Protein AF-A0A7S2DI83-F1 (afdb_monomer)

Structure (mmCIF, N/CA/C/O backbone):
data_AF-A0A7S2DI83-F1
#
_entry.id   AF-A0A7S2DI83-F1
#
loop_
_atom_site.group_PDB
_atom_site.id
_atom_site.type_symbol
_atom_site.label_atom_id
_atom_site.label_alt_id
_atom_site.label_comp_id
_atom_site.label_asym_id
_atom_site.label_entity_id
_atom_site.label_seq_id
_atom_site.pdbx_PDB_ins_code
_atom_site.Cartn_x
_atom_site.Cartn_y
_atom_site.Cartn_z
_atom_site.occupancy
_atom_site.B_iso_or_equiv
_atom_site.auth_seq_id
_atom_site.auth_comp_id
_atom_site.auth_asym_id
_atom_site.auth_atom_id
_atom_site.pdbx_PDB_model_num
ATOM 1 N N . ARG A 1 1 ? 1.468 -19.011 -24.536 1.00 47.75 1 ARG A N 1
ATOM 2 C CA . ARG A 1 1 ? 2.340 -18.157 -25.378 1.00 47.75 1 ARG A CA 1
ATOM 3 C C . ARG A 1 1 ? 3.319 -17.446 -24.450 1.00 47.75 1 ARG A C 1
ATOM 5 O O . ARG A 1 1 ? 2.868 -16.621 -23.662 1.00 47.75 1 ARG A O 1
ATOM 12 N N . GLN A 1 2 ? 4.598 -17.842 -24.453 1.00 47.72 2 GLN A N 1
ATOM 13 C CA . GLN A 1 2 ? 5.673 -17.095 -23.778 1.00 47.72 2 GLN A CA 1
ATOM 14 C C . GLN A 1 2 ? 5.598 -15.645 -24.273 1.00 47.72 2 GLN A C 1
ATOM 16 O O . GLN A 1 2 ? 5.302 -15.452 -25.444 1.00 47.72 2 GLN A O 1
ATOM 21 N N . GLY A 1 3 ? 5.744 -14.647 -23.401 1.00 55.19 3 GLY A N 1
ATOM 22 C CA . GLY A 1 3 ? 5.390 -13.236 -23.645 1.00 55.19 3 GLY A CA 1
ATOM 23 C C . GLY A 1 3 ? 6.173 -12.482 -24.735 1.00 55.19 3 GLY A C 1
ATOM 24 O O . GLY A 1 3 ? 6.286 -11.261 -24.640 1.00 55.19 3 GLY A O 1
ATOM 25 N N . PHE A 1 4 ? 6.703 -13.187 -25.730 1.00 59.00 4 PHE A N 1
ATOM 26 C CA . PHE A 1 4 ? 7.337 -12.670 -26.930 1.00 59.00 4 PHE A CA 1
ATOM 27 C C . PHE A 1 4 ? 6.288 -12.344 -27.999 1.00 59.00 4 PHE A C 1
ATOM 29 O O . PHE A 1 4 ? 5.275 -13.039 -28.133 1.00 59.00 4 PHE A O 1
ATOM 36 N N . LYS A 1 5 ? 6.527 -11.256 -28.733 1.00 62.59 5 LYS A N 1
ATOM 37 C CA . LYS A 1 5 ? 5.793 -10.932 -29.957 1.00 62.59 5 LYS A CA 1
ATOM 38 C C . LYS A 1 5 ? 6.182 -11.965 -31.016 1.00 62.59 5 LYS A C 1
ATOM 40 O O . LYS A 1 5 ? 7.361 -12.281 -31.147 1.00 62.59 5 LYS A O 1
ATOM 45 N N . ASP A 1 6 ? 5.194 -12.535 -31.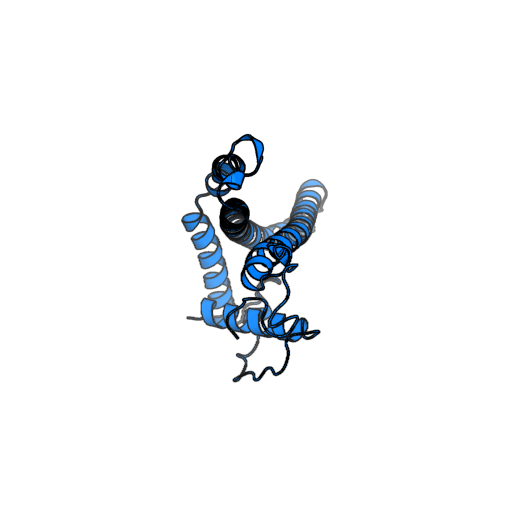695 1.00 60.78 6 ASP A N 1
ATOM 46 C CA . ASP A 1 6 ? 5.428 -13.554 -32.717 1.00 60.78 6 ASP A CA 1
ATOM 47 C C . ASP A 1 6 ? 5.883 -12.867 -34.006 1.00 60.78 6 ASP A C 1
ATOM 49 O O . ASP A 1 6 ? 5.094 -12.189 -34.655 1.00 60.78 6 ASP A O 1
ATOM 53 N N . THR A 1 7 ? 7.165 -12.989 -34.337 1.00 59.00 7 THR A N 1
ATOM 54 C CA . THR A 1 7 ? 7.758 -12.379 -35.535 1.00 59.00 7 THR A CA 1
ATOM 55 C C . THR A 1 7 ? 7.570 -13.231 -36.789 1.00 59.00 7 THR A C 1
ATOM 57 O O . THR A 1 7 ? 7.943 -12.790 -37.867 1.00 59.00 7 THR A O 1
ATOM 60 N N . THR A 1 8 ? 7.011 -14.442 -36.672 1.00 57.94 8 THR A N 1
ATOM 61 C CA . THR A 1 8 ? 6.875 -15.386 -37.799 1.00 57.94 8 THR A CA 1
ATOM 62 C C . THR A 1 8 ? 5.542 -15.282 -38.536 1.00 57.94 8 THR A C 1
ATOM 64 O O . THR A 1 8 ? 5.418 -15.794 -39.646 1.00 57.94 8 THR A O 1
ATOM 67 N N . ILE A 1 9 ? 4.550 -14.614 -37.938 1.00 57.31 9 ILE A N 1
ATOM 68 C CA . ILE A 1 9 ? 3.220 -14.428 -38.537 1.00 57.31 9 ILE A CA 1
ATOM 69 C C . ILE A 1 9 ? 3.204 -13.239 -39.513 1.00 57.31 9 ILE A C 1
ATOM 71 O O . ILE A 1 9 ? 2.413 -13.256 -40.453 1.00 57.31 9 ILE A O 1
ATOM 75 N N . ASP A 1 10 ? 4.092 -12.253 -39.336 1.00 55.59 10 ASP A N 1
ATOM 76 C CA . ASP A 1 10 ? 4.049 -11.003 -40.109 1.00 55.59 10 ASP A CA 1
ATOM 77 C C . ASP A 1 10 ? 4.960 -10.984 -41.359 1.00 55.59 10 ASP A C 1
ATOM 79 O O . ASP A 1 10 ? 4.657 -10.224 -42.273 1.00 55.59 10 ASP A O 1
ATOM 83 N N . ASP A 1 11 ? 6.010 -11.820 -41.466 1.00 53.72 11 ASP A N 1
ATOM 84 C CA . ASP A 1 11 ? 6.751 -12.060 -42.728 1.00 53.72 11 ASP A CA 1
ATOM 85 C C . ASP A 1 11 ? 7.746 -13.247 -42.607 1.00 53.72 11 ASP A C 1
ATOM 87 O O . ASP A 1 11 ? 8.735 -13.141 -41.876 1.00 53.72 11 ASP A O 1
ATOM 91 N N . PRO A 1 12 ? 7.555 -14.382 -43.311 1.00 52.09 12 PRO A N 1
ATOM 92 C CA . PRO A 1 12 ? 8.471 -15.519 -43.233 1.00 52.09 12 PRO A CA 1
ATOM 93 C C . PRO A 1 12 ? 9.774 -15.350 -44.040 1.00 52.09 12 PRO A C 1
ATOM 95 O O . PRO A 1 12 ? 10.650 -16.208 -43.927 1.00 52.09 12 PRO A O 1
ATOM 98 N N . MET A 1 13 ? 9.934 -14.291 -44.850 1.00 57.78 13 MET A N 1
ATOM 99 C CA . MET A 1 13 ? 11.119 -14.120 -45.712 1.00 57.78 13 MET A CA 1
ATOM 100 C C . MET A 1 13 ? 11.511 -12.654 -46.005 1.00 57.78 13 MET A C 1
ATOM 102 O O . MET A 1 13 ? 12.164 -12.371 -47.011 1.00 57.78 13 MET A O 1
ATOM 106 N N . GLY A 1 14 ? 11.145 -11.714 -45.132 1.00 50.09 14 GLY A N 1
ATOM 107 C CA . GLY A 1 14 ? 11.330 -10.276 -45.345 1.00 50.09 14 GLY A CA 1
ATOM 108 C C . GLY A 1 14 ? 12.649 -9.710 -44.831 1.00 50.09 14 GLY A C 1
ATOM 109 O O . GLY A 1 14 ? 12.877 -9.599 -43.629 1.00 50.09 14 GLY A O 1
ATOM 110 N N . SER A 1 15 ? 13.487 -9.223 -45.742 1.00 52.38 15 SER A N 1
ATOM 111 C CA . SER A 1 15 ? 14.731 -8.480 -45.493 1.00 52.38 15 SER A CA 1
ATOM 112 C C . SER A 1 15 ? 14.535 -7.076 -44.877 1.00 52.38 15 SER A C 1
ATOM 114 O O . SER A 1 15 ? 15.335 -6.182 -45.143 1.00 52.38 15 SER A O 1
ATOM 116 N N . ASN A 1 16 ? 13.456 -6.840 -44.117 1.00 51.56 16 ASN A N 1
ATOM 117 C CA . ASN A 1 16 ? 13.059 -5.507 -43.640 1.00 51.56 16 ASN A CA 1
ATOM 118 C C . ASN A 1 16 ? 12.300 -5.510 -42.294 1.00 51.56 16 ASN A C 1
ATOM 120 O O . ASN A 1 16 ? 11.479 -4.629 -42.033 1.00 51.56 16 ASN A O 1
ATOM 124 N N . VAL A 1 17 ? 12.539 -6.499 -41.427 1.00 61.09 17 VAL A N 1
ATOM 125 C CA . VAL A 1 17 ? 11.948 -6.512 -40.079 1.00 61.09 17 VAL A CA 1
ATOM 126 C C . VAL A 1 17 ? 12.793 -5.620 -39.168 1.00 61.09 17 VAL A C 1
ATOM 128 O O . VAL A 1 17 ? 13.835 -6.035 -38.666 1.00 61.09 17 VAL A O 1
ATOM 131 N N . GLY A 1 18 ? 12.365 -4.369 -38.990 1.00 72.25 18 GLY A N 1
ATOM 132 C CA . GLY A 1 18 ? 12.946 -3.471 -37.990 1.00 72.25 18 GLY A CA 1
ATOM 133 C C . GLY A 1 18 ? 12.843 -4.056 -36.576 1.00 72.25 18 GLY A C 1
ATOM 134 O O . GLY A 1 18 ? 11.957 -4.861 -36.284 1.00 72.25 18 GLY A O 1
ATOM 135 N N . GLU A 1 19 ? 13.755 -3.664 -35.686 1.00 78.88 19 GLU A N 1
ATOM 136 C CA . GLU A 1 19 ? 13.725 -4.117 -34.293 1.00 78.88 19 GLU A CA 1
ATOM 137 C C . GLU A 1 19 ? 12.407 -3.719 -33.604 1.00 78.88 19 GLU A C 1
ATOM 139 O O . GLU A 1 19 ? 11.937 -2.586 -33.718 1.00 78.88 19 GLU A O 1
ATOM 144 N N . ASN A 1 20 ? 11.807 -4.652 -32.855 1.00 84.25 20 ASN A N 1
ATOM 145 C CA . ASN A 1 20 ? 10.622 -4.351 -32.053 1.00 84.25 20 ASN A CA 1
ATOM 146 C C . ASN A 1 20 ? 10.992 -3.457 -30.865 1.00 84.25 20 ASN A C 1
ATOM 148 O O . ASN A 1 20 ? 11.950 -3.734 -30.139 1.00 84.25 20 ASN A O 1
ATOM 152 N N . VAL A 1 21 ? 10.165 -2.445 -30.597 1.00 89.56 21 VAL A N 1
ATOM 153 C CA . VAL A 1 21 ? 10.310 -1.605 -29.404 1.00 89.56 21 VAL A CA 1
ATOM 154 C C . VAL A 1 21 ? 10.118 -2.461 -28.151 1.00 89.56 21 VAL A C 1
ATOM 156 O O . VAL A 1 21 ? 9.234 -3.313 -28.086 1.00 89.56 21 VAL A O 1
ATOM 159 N N . VAL A 1 22 ? 10.918 -2.214 -27.112 1.00 89.88 22 VAL A N 1
ATOM 160 C CA . VAL A 1 22 ? 10.908 -3.022 -25.879 1.00 89.88 22 VAL A CA 1
ATOM 161 C C . VAL A 1 22 ? 9.525 -3.036 -25.190 1.00 89.88 22 VAL A C 1
ATOM 163 O O . VAL A 1 22 ? 9.141 -4.018 -24.555 1.00 89.88 22 VAL A O 1
ATOM 166 N N . MET A 1 23 ? 8.725 -1.984 -25.373 1.00 90.06 23 MET A N 1
ATOM 167 C CA . MET A 1 23 ? 7.349 -1.894 -24.866 1.00 90.06 23 MET A CA 1
ATOM 168 C C . MET A 1 23 ? 6.350 -2.839 -25.552 1.00 90.06 23 MET A C 1
ATOM 170 O O . MET A 1 23 ? 5.265 -3.043 -25.010 1.00 90.06 23 MET A O 1
ATOM 174 N N . ASP A 1 24 ? 6.691 -3.460 -26.683 1.00 89.44 24 ASP A N 1
ATOM 175 C CA . ASP A 1 24 ? 5.828 -4.451 -27.339 1.00 89.44 24 ASP A CA 1
ATOM 176 C C . ASP A 1 24 ? 5.832 -5.805 -26.610 1.00 89.44 24 ASP A C 1
ATOM 178 O O . ASP A 1 24 ? 4.913 -6.616 -26.761 1.00 89.44 24 ASP A O 1
ATOM 182 N N . TYR A 1 25 ? 6.852 -6.069 -25.790 1.00 90.19 25 TYR A N 1
ATOM 183 C CA . TYR A 1 25 ? 6.972 -7.325 -25.060 1.00 90.19 25 TYR A CA 1
ATOM 184 C C . TYR A 1 25 ? 6.099 -7.315 -23.804 1.00 90.19 25 TYR A C 1
ATOM 186 O O . TYR A 1 25 ? 6.255 -6.475 -22.914 1.00 90.19 25 TYR A O 1
ATOM 194 N N . LYS A 1 26 ? 5.232 -8.324 -23.658 1.00 90.81 26 LYS A N 1
ATOM 195 C CA . LYS A 1 26 ? 4.288 -8.427 -22.526 1.00 90.81 26 LYS A CA 1
ATOM 196 C C . LYS A 1 26 ? 4.982 -8.465 -21.167 1.00 90.81 26 LYS A C 1
ATOM 198 O O . LYS A 1 26 ? 4.454 -7.949 -20.186 1.00 90.81 26 LYS A O 1
ATOM 203 N N . VAL A 1 27 ? 6.168 -9.071 -21.101 1.00 91.00 27 VAL A N 1
ATOM 204 C CA . VAL A 1 27 ? 6.972 -9.105 -19.871 1.00 91.00 27 VAL A CA 1
ATOM 205 C C . VAL A 1 27 ? 7.445 -7.708 -19.471 1.00 91.00 27 VAL A C 1
ATOM 207 O O . VAL A 1 27 ? 7.437 -7.371 -18.290 1.00 91.00 27 VAL A O 1
ATOM 210 N N . HIS A 1 28 ? 7.804 -6.874 -20.447 1.00 92.62 28 HIS A N 1
ATOM 211 C CA . HIS A 1 28 ? 8.242 -5.510 -20.197 1.00 92.62 28 HIS A CA 1
ATOM 212 C C . HIS A 1 28 ? 7.053 -4.618 -19.823 1.00 92.62 28 HIS A C 1
ATOM 214 O O . HIS A 1 28 ? 7.117 -3.909 -18.823 1.00 92.62 28 HIS A O 1
ATOM 220 N N . GLN A 1 29 ? 5.921 -4.760 -20.524 1.00 93.75 29 GLN A N 1
ATOM 221 C CA . GLN A 1 29 ? 4.656 -4.120 -20.147 1.00 93.75 29 GLN A CA 1
ATOM 222 C C . GLN A 1 29 ? 4.254 -4.453 -18.708 1.00 93.75 29 GLN A C 1
ATOM 224 O O . GLN A 1 29 ? 3.914 -3.554 -17.949 1.00 93.75 29 GLN A O 1
ATOM 229 N N . TYR A 1 30 ? 4.329 -5.724 -18.299 1.00 93.19 30 TYR A N 1
ATOM 230 C CA . TYR A 1 30 ? 3.998 -6.124 -16.931 1.00 93.19 30 TYR A CA 1
ATOM 231 C C . TYR A 1 30 ? 4.870 -5.412 -15.889 1.00 93.19 30 TYR A C 1
ATOM 233 O O . TYR A 1 30 ? 4.347 -4.950 -14.879 1.00 93.19 30 TYR A O 1
ATOM 241 N N . ARG A 1 31 ? 6.181 -5.292 -16.128 1.00 93.31 31 ARG A N 1
ATOM 242 C CA . ARG A 1 31 ? 7.107 -4.609 -15.210 1.00 93.31 31 ARG A CA 1
ATOM 243 C C . ARG A 1 31 ? 6.782 -3.118 -15.110 1.00 93.31 31 ARG A C 1
ATOM 245 O O . ARG A 1 31 ? 6.487 -2.629 -14.019 1.00 93.31 31 ARG A O 1
ATOM 252 N N . THR A 1 32 ? 6.727 -2.430 -16.249 1.00 92.94 32 THR A N 1
ATOM 253 C CA . THR A 1 32 ? 6.532 -0.974 -16.311 1.00 92.94 32 THR A CA 1
ATOM 254 C C . THR A 1 32 ? 5.119 -0.556 -15.895 1.00 92.94 32 THR A C 1
ATOM 256 O O . THR A 1 32 ? 4.953 0.354 -15.084 1.00 92.94 32 THR A O 1
ATOM 259 N N . PHE A 1 33 ? 4.074 -1.239 -16.374 1.00 95.62 33 PHE A N 1
ATOM 260 C CA . PHE A 1 33 ? 2.689 -0.891 -16.035 1.00 95.62 33 PHE A CA 1
ATOM 261 C C . PHE A 1 33 ? 2.322 -1.237 -14.593 1.00 95.62 33 PHE A C 1
ATOM 263 O O . PHE A 1 33 ? 1.501 -0.540 -14.002 1.00 95.62 33 PHE A O 1
ATOM 270 N N . LYS A 1 34 ? 2.949 -2.252 -13.986 1.00 95.81 34 LYS A N 1
ATOM 271 C CA . LYS A 1 34 ? 2.802 -2.520 -12.549 1.00 95.81 34 LYS A CA 1
ATOM 272 C C . LYS A 1 34 ? 3.372 -1.374 -11.711 1.00 95.81 34 LYS A C 1
ATOM 274 O O . LYS A 1 34 ? 2.694 -0.917 -10.796 1.00 95.81 34 LYS A O 1
ATOM 279 N N . ALA A 1 35 ? 4.576 -0.894 -12.034 1.00 96.12 35 ALA A N 1
ATOM 280 C CA . ALA A 1 35 ? 5.178 0.253 -11.352 1.00 96.12 35 ALA A CA 1
ATOM 281 C C . ALA A 1 35 ? 4.318 1.518 -11.513 1.00 96.12 35 ALA A C 1
ATOM 283 O O . ALA A 1 35 ? 4.053 2.218 -10.537 1.00 96.12 35 ALA A O 1
ATOM 284 N N . LEU A 1 36 ? 3.801 1.760 -12.723 1.00 97.19 36 LEU A N 1
ATOM 285 C CA . LEU A 1 36 ? 2.890 2.872 -12.994 1.00 97.19 36 LEU A C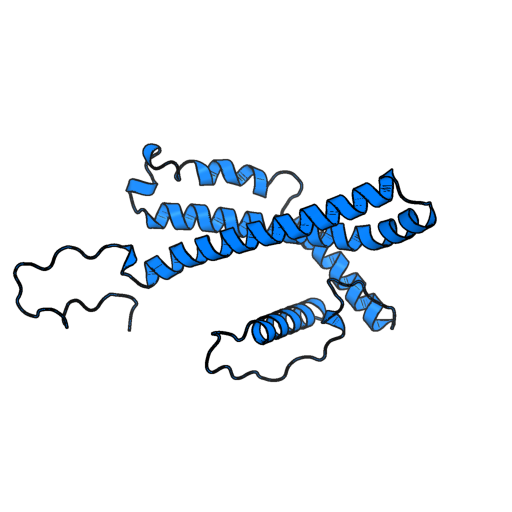A 1
ATOM 286 C C . LEU A 1 36 ? 1.598 2.772 -12.170 1.00 97.19 36 LEU A C 1
ATOM 288 O O . LEU A 1 36 ? 1.195 3.746 -11.539 1.00 97.19 36 LEU A O 1
ATOM 292 N N . ALA A 1 37 ? 0.962 1.599 -12.136 1.00 96.88 37 ALA A N 1
ATOM 293 C CA . ALA A 1 37 ? -0.244 1.380 -11.343 1.00 96.88 37 ALA A CA 1
ATOM 294 C C . ALA A 1 37 ? 0.011 1.625 -9.846 1.00 96.88 37 ALA A C 1
ATOM 296 O O . ALA A 1 37 ? -0.776 2.311 -9.197 1.00 96.88 37 ALA A O 1
ATOM 297 N N . LEU A 1 38 ? 1.136 1.133 -9.312 1.00 97.38 38 LEU A N 1
ATOM 298 C CA . LEU A 1 38 ? 1.538 1.373 -7.923 1.00 97.38 38 LEU A CA 1
ATOM 299 C C . LEU A 1 38 ? 1.759 2.861 -7.630 1.00 97.38 38 LEU A C 1
ATOM 301 O O . LEU A 1 38 ? 1.291 3.338 -6.600 1.00 97.38 38 LEU A O 1
ATOM 305 N N . ALA A 1 39 ? 2.387 3.611 -8.540 1.00 97.06 39 ALA A N 1
ATOM 306 C CA . ALA A 1 39 ? 2.578 5.053 -8.378 1.00 97.06 39 ALA A CA 1
ATOM 307 C C . ALA A 1 39 ? 1.240 5.800 -8.223 1.00 97.06 39 ALA A C 1
ATOM 309 O O . ALA A 1 39 ? 1.090 6.622 -7.316 1.00 97.06 39 ALA A O 1
ATOM 310 N N . TYR A 1 40 ? 0.234 5.466 -9.040 1.00 9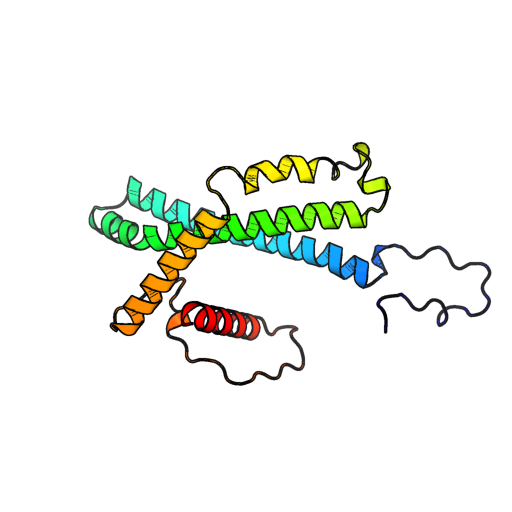7.81 40 TYR A N 1
ATOM 311 C CA . TYR A 1 40 ? -1.116 6.021 -8.886 1.00 97.81 40 TYR A CA 1
ATOM 312 C C . TYR A 1 40 ? -1.785 5.567 -7.583 1.00 97.81 40 TYR A C 1
ATOM 314 O O . TYR A 1 40 ? -2.409 6.385 -6.907 1.00 97.81 40 TYR A O 1
ATOM 322 N N . CYS A 1 41 ? -1.631 4.302 -7.183 1.00 96.50 41 CYS A N 1
ATOM 323 C CA . CYS A 1 41 ? -2.132 3.828 -5.891 1.00 96.50 41 CYS A CA 1
ATOM 324 C C . CYS A 1 41 ? -1.535 4.627 -4.722 1.00 96.50 41 CYS A C 1
ATOM 326 O O . CYS A 1 41 ? -2.275 5.020 -3.819 1.00 96.50 41 CYS A O 1
ATOM 328 N N . PHE A 1 42 ? -0.229 4.911 -4.739 1.00 96.69 42 PHE A N 1
ATOM 329 C CA . PHE A 1 42 ? 0.425 5.714 -3.701 1.00 96.69 42 PHE A CA 1
ATOM 330 C C . PHE A 1 42 ? -0.052 7.162 -3.707 1.00 96.69 42 PHE A C 1
ATOM 332 O O . PHE A 1 42 ? -0.316 7.705 -2.637 1.00 96.69 42 PHE A O 1
ATOM 339 N N . LEU A 1 43 ? -0.237 7.763 -4.885 1.00 97.19 43 LEU A N 1
ATOM 340 C CA . LEU A 1 43 ? -0.772 9.118 -5.008 1.00 97.19 43 LEU A CA 1
ATOM 341 C C . LEU A 1 43 ? -2.142 9.240 -4.327 1.00 97.19 43 LEU A C 1
ATOM 343 O O . LEU A 1 43 ? -2.346 10.127 -3.500 1.00 97.19 43 LEU A O 1
ATOM 347 N N . TRP A 1 44 ? -3.074 8.336 -4.634 1.00 97.06 44 TRP A N 1
ATOM 348 C CA . TRP A 1 44 ? -4.413 8.371 -4.041 1.00 97.06 44 TRP A CA 1
ATOM 349 C C . TRP A 1 44 ? -4.407 8.017 -2.552 1.00 97.06 44 TRP A C 1
ATOM 351 O O . TRP A 1 44 ? -5.079 8.686 -1.767 1.00 97.06 44 TRP A O 1
ATOM 361 N N . SER A 1 45 ? -3.600 7.034 -2.147 1.00 96.38 45 SER A N 1
ATOM 362 C CA . SER A 1 45 ? -3.458 6.652 -0.734 1.00 96.38 45 SER A CA 1
ATOM 363 C C . SER A 1 45 ? -2.881 7.794 0.106 1.00 96.38 45 SER A C 1
ATOM 365 O O . SER A 1 45 ? -3.365 8.062 1.202 1.00 96.38 45 SER A O 1
ATOM 367 N N . SER A 1 46 ? -1.895 8.520 -0.429 1.00 95.88 46 SER A N 1
ATOM 368 C CA . SER A 1 46 ? -1.323 9.702 0.218 1.00 95.88 46 SER A CA 1
ATOM 369 C C . SER A 1 46 ? -2.368 10.803 0.383 1.00 95.88 46 SER A C 1
ATOM 371 O O . SER A 1 46 ? -2.511 11.337 1.478 1.00 95.88 46 SER A O 1
ATOM 373 N N . ARG A 1 47 ? -3.168 11.102 -0.650 1.00 97.19 47 ARG A N 1
ATOM 374 C CA . ARG A 1 47 ? -4.240 12.110 -0.541 1.00 97.19 47 ARG A CA 1
ATOM 375 C C . ARG A 1 47 ? -5.276 11.742 0.517 1.00 97.19 47 ARG A C 1
ATOM 377 O O . ARG A 1 47 ? -5.681 12.614 1.281 1.00 97.19 47 ARG A O 1
ATOM 384 N N . TYR A 1 48 ? -5.673 10.471 0.576 1.00 95.38 48 TYR A N 1
ATOM 385 C CA . TYR A 1 48 ? -6.589 9.969 1.599 1.00 95.38 48 TYR A CA 1
ATOM 386 C C . TYR A 1 48 ? -6.021 10.169 3.011 1.00 95.38 48 TYR A C 1
ATOM 388 O O . TYR A 1 48 ? -6.672 10.775 3.860 1.00 95.38 48 TYR A O 1
ATOM 396 N N . VAL A 1 49 ? -4.785 9.721 3.252 1.00 95.50 49 VAL A N 1
ATOM 397 C CA . VAL A 1 49 ? -4.168 9.800 4.582 1.00 95.50 49 VAL A CA 1
ATOM 398 C C . VAL A 1 49 ? -3.854 11.238 4.993 1.00 95.50 49 VAL A C 1
ATOM 400 O O . VAL A 1 49 ? -4.070 11.591 6.147 1.00 95.50 49 VAL A O 1
ATOM 403 N N . THR A 1 50 ? -3.429 12.098 4.068 1.00 96.81 50 THR A N 1
ATOM 404 C CA . THR A 1 50 ? -3.224 13.528 4.345 1.00 96.81 50 THR A CA 1
ATOM 405 C C . THR A 1 50 ? -4.533 14.214 4.733 1.00 96.81 50 THR A C 1
ATOM 407 O O . THR A 1 50 ? -4.549 15.008 5.671 1.00 96.81 50 THR A O 1
ATOM 410 N N . ALA A 1 51 ? -5.646 13.890 4.065 1.00 96.75 51 ALA A N 1
ATOM 411 C CA . ALA A 1 51 ? -6.958 14.412 4.441 1.00 96.75 51 ALA A CA 1
ATOM 412 C C . ALA A 1 51 ? -7.408 13.898 5.820 1.00 96.75 51 ALA A C 1
ATOM 414 O O . ALA A 1 51 ? -7.926 14.675 6.623 1.00 96.75 51 ALA A O 1
ATOM 415 N N . TYR A 1 52 ? -7.172 12.616 6.120 1.00 94.94 52 TYR A N 1
ATOM 416 C CA . TYR A 1 52 ? -7.483 12.033 7.427 1.00 94.94 52 TYR A CA 1
ATOM 417 C C . TYR A 1 52 ? -6.665 12.700 8.546 1.00 94.94 52 TYR A C 1
ATOM 419 O O . TYR A 1 52 ? -7.235 13.183 9.525 1.00 94.94 52 TYR A O 1
ATOM 427 N N . LEU A 1 53 ? -5.349 12.825 8.364 1.00 96.12 53 LEU A N 1
ATOM 428 C CA . LEU A 1 53 ? -4.466 13.505 9.309 1.00 96.12 53 LEU A CA 1
ATOM 429 C C . LEU A 1 53 ? -4.878 14.969 9.512 1.00 96.12 53 LEU A C 1
ATOM 431 O O . LEU A 1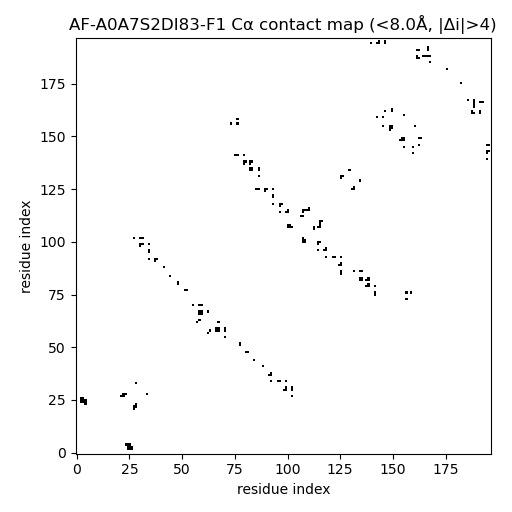 53 ? -5.005 15.412 10.650 1.00 96.12 53 LEU A O 1
ATOM 435 N N . GLY A 1 54 ? -5.146 15.697 8.424 1.00 96.38 54 GLY A N 1
ATOM 436 C CA . GLY A 1 54 ? -5.568 17.096 8.481 1.00 96.38 54 GLY A CA 1
ATOM 437 C C . GLY A 1 54 ? -6.888 17.287 9.229 1.00 96.38 54 GLY A C 1
ATOM 438 O O . GLY A 1 54 ? -7.015 18.224 10.014 1.00 96.38 54 GLY A O 1
ATOM 439 N N . ARG A 1 55 ? -7.855 16.373 9.062 1.00 95.56 55 ARG A N 1
ATOM 440 C CA . ARG A 1 55 ? -9.104 16.396 9.840 1.00 95.56 55 ARG A CA 1
ATOM 441 C C . ARG A 1 55 ? -8.826 16.259 11.335 1.00 95.56 55 ARG A C 1
ATOM 443 O O . ARG A 1 55 ? -9.298 17.090 12.102 1.00 95.56 55 ARG A O 1
ATOM 450 N N . ILE A 1 56 ? -8.047 15.253 11.735 1.00 95.00 56 ILE A N 1
ATOM 451 C CA . ILE A 1 56 ? -7.730 15.015 13.149 1.00 95.00 56 ILE A CA 1
ATOM 452 C C . ILE A 1 56 ? -6.950 16.193 13.744 1.00 95.00 56 ILE A C 1
ATOM 454 O O . ILE A 1 56 ? -7.293 16.661 14.825 1.00 95.00 56 ILE A O 1
ATOM 458 N N . GLN A 1 57 ? -5.963 16.733 13.026 1.00 94.94 57 GLN A N 1
ATOM 459 C CA . GLN A 1 57 ? -5.208 17.914 13.461 1.00 94.94 57 GLN A CA 1
ATOM 460 C C . GLN A 1 57 ? -6.119 19.126 13.682 1.00 94.94 57 GLN A C 1
ATOM 462 O O . GLN A 1 57 ? -6.051 19.759 14.735 1.00 94.94 57 GLN A O 1
ATOM 467 N N . ASN A 1 58 ? -7.018 19.408 12.737 1.00 95.44 58 ASN A N 1
ATOM 468 C CA . ASN A 1 58 ? -7.972 20.508 12.861 1.00 95.44 58 ASN A CA 1
ATOM 469 C C . ASN A 1 58 ? -8.899 20.323 14.069 1.00 95.44 58 ASN A C 1
ATOM 471 O O . ASN A 1 58 ? -9.107 21.275 14.820 1.00 95.44 58 ASN A O 1
ATOM 475 N N . THR A 1 59 ? -9.413 19.111 14.298 1.00 95.19 59 THR A N 1
ATOM 476 C CA . THR A 1 59 ? -10.258 18.810 15.462 1.00 95.19 59 THR A CA 1
ATOM 477 C C . THR A 1 59 ? -9.495 18.966 16.777 1.00 95.19 59 THR A C 1
ATOM 479 O O . THR A 1 59 ? -10.015 19.551 17.723 1.00 95.19 59 THR A O 1
ATOM 482 N N . VAL A 1 60 ? -8.239 18.521 16.841 1.00 92.88 60 VAL A N 1
ATOM 483 C CA . VAL A 1 60 ? -7.403 18.681 18.040 1.00 92.88 60 VAL A CA 1
ATOM 484 C C . VAL A 1 60 ? -7.154 20.163 18.343 1.00 92.88 60 VAL A C 1
ATOM 486 O O . VAL A 1 60 ? -7.271 20.586 19.493 1.00 92.88 60 VAL A O 1
ATOM 489 N N . THR A 1 61 ? -6.858 20.979 17.328 1.00 93.06 61 THR A N 1
ATOM 490 C CA . THR A 1 61 ? -6.556 22.405 17.523 1.00 93.06 61 THR A CA 1
ATOM 491 C C . THR A 1 61 ? -7.804 23.242 17.803 1.00 93.06 61 THR A C 1
ATOM 493 O O . THR A 1 61 ? -7.816 24.020 18.756 1.00 93.06 61 THR A O 1
ATOM 496 N N . MET A 1 62 ? -8.853 23.091 16.993 1.00 93.62 62 MET A N 1
ATOM 497 C CA . MET A 1 62 ? -10.000 24.010 16.955 1.00 93.62 62 MET A CA 1
ATOM 498 C C . MET A 1 62 ? -11.311 23.406 17.474 1.00 93.62 62 MET A C 1
ATOM 500 O O . MET A 1 62 ? -12.288 24.137 17.612 1.00 93.62 62 MET A O 1
ATOM 504 N N . GLY A 1 63 ? -11.354 22.100 17.740 1.00 92.25 63 GLY A N 1
ATOM 505 C CA . GLY A 1 63 ? -12.555 21.418 18.214 1.00 92.25 63 GLY A CA 1
ATOM 506 C C . GLY A 1 63 ? -12.892 21.722 19.672 1.00 92.25 63 GLY A C 1
ATOM 507 O O . GLY A 1 63 ? -12.045 22.120 20.476 1.00 92.25 63 GLY A O 1
ATOM 508 N N . THR A 1 64 ? -14.155 21.497 20.009 1.00 95.44 64 THR A N 1
ATOM 509 C CA . THR A 1 64 ? -14.658 21.442 21.384 1.00 95.44 64 THR A CA 1
ATOM 510 C C . THR A 1 64 ? -14.069 20.246 22.135 1.00 95.44 64 THR A C 1
ATOM 512 O O . THR A 1 64 ? -13.598 19.289 21.521 1.00 95.44 64 THR A O 1
ATOM 515 N N . ASP A 1 65 ? -14.139 20.248 23.468 1.00 94.12 65 ASP A N 1
ATOM 516 C CA . ASP A 1 65 ? -13.608 19.141 24.279 1.00 94.12 65 ASP A CA 1
ATOM 517 C C . ASP A 1 65 ? -14.217 17.782 23.887 1.00 94.12 65 ASP A C 1
ATOM 519 O O . ASP A 1 65 ? -13.494 16.807 23.719 1.00 94.12 65 ASP A O 1
ATOM 523 N N . LYS A 1 66 ? -15.525 17.739 23.590 1.00 93.75 66 LYS A N 1
ATOM 524 C CA . LYS A 1 66 ? -16.198 16.517 23.111 1.00 93.75 66 LYS A CA 1
ATOM 525 C C . LYS A 1 66 ? -15.670 16.025 21.761 1.00 93.75 66 LYS A C 1
ATOM 527 O O . LYS A 1 66 ? -15.571 14.823 21.539 1.00 93.75 66 LYS A O 1
ATOM 532 N N . GLU A 1 67 ? -15.369 16.936 20.839 1.00 92.81 67 GLU A N 1
ATOM 533 C CA . GLU A 1 67 ? -14.829 16.574 19.523 1.00 92.81 67 GLU A CA 1
ATOM 534 C C . GLU A 1 67 ? -13.374 16.111 19.626 1.00 92.81 67 GLU A C 1
ATOM 536 O O . GLU A 1 67 ? -12.961 15.212 18.895 1.00 92.81 67 GLU A O 1
ATOM 541 N N . ARG A 1 68 ? -12.605 16.690 20.554 1.00 93.50 68 ARG A N 1
ATOM 542 C CA . ARG A 1 68 ? -11.238 16.255 20.857 1.00 93.50 68 ARG A CA 1
ATOM 543 C C . ARG A 1 68 ? -11.214 14.850 21.448 1.00 93.50 68 ARG A C 1
ATOM 545 O O . ARG A 1 68 ? -10.387 14.051 21.016 1.00 93.50 68 ARG A O 1
ATOM 552 N N . ASP A 1 69 ? -12.134 14.539 22.361 1.00 92.56 69 ASP A N 1
ATOM 553 C CA . ASP A 1 69 ? -12.285 13.191 22.917 1.00 92.56 69 ASP A CA 1
ATOM 554 C C . ASP A 1 69 ? -12.597 12.173 21.810 1.00 92.56 69 ASP A C 1
ATOM 556 O O . ASP A 1 69 ? -11.913 11.158 21.691 1.00 92.56 69 ASP A O 1
ATOM 560 N N . ALA A 1 70 ? -13.546 12.487 20.919 1.00 90.25 70 ALA A N 1
ATOM 561 C CA . ALA A 1 70 ? -13.861 11.635 19.770 1.00 90.25 70 ALA A CA 1
ATOM 562 C C . ALA A 1 70 ? -12.662 11.462 18.813 1.00 90.25 70 ALA A C 1
ATOM 564 O O . ALA A 1 70 ? -12.373 10.354 18.370 1.00 90.25 70 ALA A O 1
ATOM 565 N N . ALA A 1 71 ? -11.913 12.531 18.524 1.00 91.50 71 ALA A N 1
ATOM 566 C CA . ALA A 1 71 ? -10.713 12.443 17.691 1.00 91.50 71 ALA A CA 1
ATOM 567 C C . ALA A 1 71 ? -9.602 11.601 18.343 1.00 91.50 71 ALA A C 1
ATOM 569 O O . ALA A 1 71 ? -8.851 10.924 17.638 1.00 91.50 71 ALA A O 1
ATOM 570 N N . ALA A 1 72 ? -9.498 11.610 19.676 1.00 91.12 72 ALA A N 1
ATOM 571 C CA . ALA A 1 72 ? -8.538 10.789 20.404 1.00 91.12 72 ALA A CA 1
ATOM 572 C C . ALA A 1 72 ? -8.832 9.285 20.261 1.00 91.12 72 ALA A C 1
ATOM 574 O O . ALA A 1 72 ? -7.894 8.489 20.172 1.00 91.12 72 ALA A O 1
ATOM 575 N N . GLU A 1 73 ? -10.107 8.896 20.164 1.00 91.00 73 GLU A N 1
ATOM 576 C CA . GLU A 1 73 ? -10.515 7.507 19.905 1.00 91.00 73 GLU A CA 1
ATOM 577 C C . GLU A 1 73 ? -10.091 7.012 18.510 1.00 91.00 73 GLU A C 1
ATOM 579 O O . GLU A 1 73 ? -9.833 5.821 18.329 1.00 91.00 73 GLU A O 1
ATOM 584 N N . GLU A 1 74 ? -9.943 7.918 17.539 1.00 91.75 74 GLU A N 1
ATOM 585 C CA . GLU A 1 74 ? -9.511 7.605 16.170 1.00 91.75 74 GLU A CA 1
ATOM 586 C C . GLU A 1 74 ? -7.981 7.528 16.000 1.00 91.75 74 GLU A C 1
ATOM 588 O O . GLU A 1 74 ? -7.483 6.935 15.039 1.00 91.75 74 GLU A O 1
ATOM 593 N N . LEU A 1 75 ? -7.198 8.102 16.920 1.00 93.38 75 LEU A N 1
ATOM 594 C CA . LEU A 1 75 ? -5.731 8.137 16.818 1.00 93.38 75 LEU A CA 1
ATOM 595 C C . LEU A 1 75 ? -5.071 6.754 16.658 1.00 93.38 75 LEU A C 1
ATOM 597 O O . LEU A 1 75 ? -4.136 6.651 15.857 1.00 93.38 75 LEU A O 1
ATOM 601 N N . PRO A 1 76 ? -5.507 5.680 17.353 1.00 94.56 76 PRO A N 1
ATOM 602 C CA . PRO A 1 76 ? -4.938 4.348 17.157 1.00 94.56 76 PRO A CA 1
ATOM 603 C C . PRO A 1 76 ? -5.121 3.821 15.728 1.00 94.56 76 PRO A C 1
ATOM 605 O O . PRO A 1 76 ? -4.210 3.197 15.183 1.00 94.56 76 PRO A O 1
ATOM 608 N N . GLU A 1 77 ? -6.277 4.091 15.117 1.00 94.81 77 GLU A N 1
ATOM 609 C CA . GLU A 1 77 ? -6.580 3.720 13.734 1.00 94.81 77 GLU A CA 1
ATOM 610 C C . GLU A 1 77 ? -5.724 4.511 12.744 1.00 94.81 77 GLU A C 1
ATOM 612 O O . GLU A 1 77 ? -5.104 3.928 11.848 1.00 94.81 77 GLU A O 1
ATOM 617 N N . LEU A 1 78 ? -5.650 5.832 12.928 1.00 95.50 78 LEU A N 1
ATOM 618 C CA . LEU A 1 78 ? -4.815 6.702 12.108 1.00 95.50 78 LEU A CA 1
ATOM 619 C C . LEU A 1 78 ? -3.345 6.267 12.172 1.00 95.50 78 LEU A C 1
ATOM 621 O O . LEU A 1 78 ? -2.695 6.136 11.135 1.00 95.50 78 LEU A O 1
ATOM 625 N N . HIS A 1 79 ? -2.833 5.988 13.374 1.00 95.56 79 HIS A N 1
ATOM 626 C CA . HIS A 1 79 ? -1.463 5.523 13.576 1.00 95.56 79 HIS A CA 1
ATOM 627 C C . HIS A 1 79 ? -1.203 4.192 12.862 1.00 95.56 79 HIS A C 1
ATOM 629 O O . HIS A 1 79 ? -0.258 4.095 12.082 1.00 95.56 79 HIS A O 1
ATOM 635 N N . ALA A 1 80 ? -2.061 3.184 13.053 1.00 96.19 80 ALA A N 1
ATOM 636 C CA . ALA A 1 80 ? -1.909 1.899 12.373 1.00 96.19 80 ALA A CA 1
ATOM 637 C C . ALA A 1 80 ? -1.968 2.046 10.840 1.00 96.19 80 ALA A C 1
ATOM 639 O O . ALA A 1 80 ? -1.172 1.435 10.125 1.00 96.19 80 ALA A O 1
ATOM 640 N N . THR A 1 81 ? -2.855 2.904 10.330 1.00 95.56 81 THR A N 1
ATOM 641 C CA . THR A 1 81 ? -2.978 3.192 8.893 1.00 95.56 81 THR A CA 1
ATOM 642 C C . THR A 1 81 ? -1.710 3.844 8.338 1.00 95.56 81 THR A C 1
ATOM 644 O O . THR A 1 81 ? -1.202 3.415 7.301 1.00 95.56 81 THR A O 1
ATOM 647 N N . LEU A 1 82 ? -1.160 4.840 9.040 1.00 95.50 82 LEU A N 1
ATOM 648 C CA . LEU A 1 82 ? 0.099 5.500 8.685 1.00 95.50 82 LEU A CA 1
ATOM 649 C C . LEU A 1 82 ? 1.269 4.511 8.682 1.00 95.50 82 LEU A C 1
ATOM 651 O O . LEU A 1 82 ? 2.037 4.477 7.719 1.00 95.50 82 LEU A O 1
ATOM 655 N N . CYS A 1 83 ? 1.373 3.670 9.715 1.00 95.88 83 CYS A N 1
ATOM 656 C CA . CYS A 1 83 ? 2.431 2.671 9.815 1.00 95.88 83 CYS A CA 1
ATOM 657 C C . CYS A 1 83 ? 2.375 1.663 8.666 1.00 95.88 83 CYS A C 1
ATOM 659 O O . CYS A 1 83 ? 3.382 1.431 7.994 1.00 95.88 83 CYS A O 1
ATOM 661 N N . GLY A 1 84 ? 1.191 1.114 8.386 1.00 95.38 84 GLY A N 1
ATOM 662 C CA . GLY A 1 84 ? 0.995 0.176 7.284 1.00 95.38 84 GLY A CA 1
ATOM 663 C C . GLY A 1 84 ? 1.274 0.804 5.921 1.00 95.38 84 GLY A C 1
ATOM 664 O O . GLY A 1 84 ? 1.948 0.195 5.088 1.00 95.38 84 GLY A O 1
ATOM 665 N N . LEU A 1 85 ? 0.811 2.039 5.696 1.00 95.06 85 LEU A N 1
ATOM 666 C CA . LEU A 1 85 ? 1.022 2.726 4.426 1.00 95.06 85 LEU A CA 1
ATOM 667 C C . LEU A 1 85 ? 2.491 3.090 4.211 1.00 95.06 85 LEU A C 1
ATOM 669 O O . LEU A 1 85 ? 2.976 2.930 3.092 1.00 95.06 85 LEU A O 1
ATOM 673 N N . LYS A 1 86 ? 3.218 3.518 5.249 1.00 94.19 86 LYS A N 1
ATOM 674 C CA . LYS A 1 86 ? 4.661 3.768 5.151 1.00 94.19 86 LYS A CA 1
ATOM 675 C C . LYS A 1 86 ? 5.397 2.491 4.764 1.00 94.19 86 LYS A C 1
ATOM 677 O O . LYS A 1 86 ? 6.076 2.495 3.746 1.00 94.19 86 LYS A O 1
ATOM 682 N N . VAL A 1 87 ? 5.185 1.397 5.498 1.00 95.12 87 VAL A N 1
ATOM 683 C CA . VAL A 1 87 ? 5.796 0.086 5.215 1.00 95.12 87 VAL A CA 1
ATOM 684 C C . VAL A 1 87 ? 5.513 -0.376 3.787 1.00 95.12 87 VAL A C 1
ATOM 686 O O . VAL A 1 87 ? 6.418 -0.795 3.067 1.00 95.12 87 VAL A O 1
ATOM 689 N N . TRP A 1 88 ? 4.247 -0.324 3.372 1.00 95.06 88 TRP A N 1
ATOM 690 C CA . TRP A 1 88 ? 3.834 -0.819 2.066 1.00 95.06 88 TRP A CA 1
ATOM 691 C C . TRP A 1 88 ? 4.361 0.057 0.931 1.00 95.06 88 TRP A C 1
ATOM 693 O O . TRP A 1 88 ? 4.927 -0.451 -0.036 1.00 95.06 88 TRP A O 1
ATOM 703 N N . SER A 1 89 ? 4.183 1.374 1.037 1.00 95.50 89 SER A N 1
ATOM 704 C CA . SER A 1 89 ? 4.546 2.291 -0.042 1.00 95.50 89 SER A CA 1
ATOM 705 C C . SER A 1 89 ? 6.056 2.353 -0.256 1.00 95.50 89 SER A C 1
ATOM 707 O O . SER A 1 89 ? 6.486 2.284 -1.405 1.00 95.50 89 SER A O 1
ATOM 709 N N . THR A 1 90 ? 6.872 2.381 0.803 1.00 94.69 90 THR A N 1
ATOM 710 C CA . THR A 1 90 ? 8.335 2.445 0.664 1.00 94.69 90 THR A CA 1
ATOM 711 C C . THR A 1 90 ? 8.913 1.149 0.100 1.00 94.69 90 THR A C 1
ATOM 713 O O . THR A 1 90 ? 9.713 1.200 -0.834 1.00 94.69 90 THR A O 1
ATOM 716 N N . LEU A 1 91 ? 8.450 -0.017 0.567 1.00 94.12 91 LEU A N 1
ATOM 717 C CA . LEU A 1 91 ? 8.894 -1.314 0.047 1.00 94.12 91 LEU A CA 1
ATOM 718 C C . LEU A 1 91 ? 8.634 -1.439 -1.460 1.00 94.12 91 LEU A C 1
ATOM 720 O O . LEU A 1 91 ? 9.519 -1.810 -2.239 1.00 94.12 91 LEU A O 1
ATOM 724 N N . TRP A 1 92 ? 7.406 -1.139 -1.881 1.00 96.06 92 TRP A N 1
ATOM 725 C CA . TRP A 1 92 ? 6.999 -1.311 -3.271 1.00 96.06 92 TRP A CA 1
ATOM 726 C C . TRP A 1 92 ? 7.515 -0.209 -4.187 1.00 96.06 92 TRP A C 1
ATOM 728 O O . TRP A 1 92 ? 7.814 -0.504 -5.345 1.00 96.06 92 TRP A O 1
ATOM 738 N N . ALA A 1 93 ? 7.664 1.023 -3.702 1.00 95.31 93 ALA A N 1
ATOM 739 C CA . ALA A 1 93 ? 8.310 2.088 -4.458 1.00 95.31 93 ALA A CA 1
ATOM 740 C C . ALA A 1 93 ? 9.791 1.767 -4.697 1.00 95.31 93 ALA A C 1
ATOM 742 O O . ALA A 1 93 ? 10.209 1.752 -5.851 1.00 95.31 93 ALA A O 1
ATOM 743 N N . HIS A 1 94 ? 10.546 1.382 -3.660 1.00 93.94 94 HIS A N 1
ATOM 744 C CA . HIS A 1 94 ? 11.951 0.982 -3.802 1.00 93.94 94 HIS A CA 1
ATOM 745 C C . HIS A 1 94 ? 12.111 -0.191 -4.784 1.00 93.94 94 HIS A C 1
ATOM 747 O O . HIS A 1 94 ? 12.919 -0.143 -5.712 1.00 93.94 94 HIS A O 1
ATOM 753 N N . THR A 1 95 ? 11.263 -1.219 -4.649 1.00 94.69 95 THR A N 1
ATOM 754 C CA . THR A 1 95 ? 11.241 -2.366 -5.572 1.00 94.69 95 THR A CA 1
ATOM 755 C C . THR A 1 95 ? 10.932 -1.940 -7.010 1.00 94.69 95 THR A C 1
ATOM 757 O O . THR A 1 95 ? 11.545 -2.446 -7.948 1.00 94.69 95 THR A O 1
ATOM 760 N N . SER A 1 96 ? 9.990 -1.013 -7.199 1.00 95.81 96 SER A N 1
ATOM 761 C CA . SER A 1 96 ? 9.592 -0.531 -8.526 1.00 95.81 96 SER A CA 1
ATOM 762 C C . SER A 1 96 ? 10.674 0.328 -9.178 1.00 95.81 96 SER A C 1
ATOM 764 O O . SER A 1 96 ? 10.903 0.181 -10.374 1.00 95.81 96 SER A O 1
ATOM 766 N N . ILE A 1 97 ? 11.369 1.177 -8.413 1.00 95.31 97 ILE A N 1
ATOM 767 C CA . ILE A 1 97 ? 12.493 1.990 -8.903 1.00 95.31 97 ILE A CA 1
ATOM 768 C C . ILE A 1 97 ? 13.597 1.078 -9.450 1.00 95.31 97 ILE A C 1
ATOM 770 O O . ILE A 1 97 ? 14.022 1.238 -10.596 1.00 95.31 97 ILE A O 1
ATOM 774 N N . GLU A 1 98 ? 13.998 0.066 -8.679 1.00 95.25 98 GLU A N 1
ATOM 775 C CA . GLU A 1 98 ? 15.034 -0.880 -9.103 1.00 95.25 98 GLU A CA 1
ATOM 776 C C . GLU A 1 98 ? 14.584 -1.743 -10.298 1.00 95.25 98 GLU A C 1
ATOM 778 O O . GLU A 1 98 ? 15.378 -2.045 -11.195 1.00 95.25 98 GLU A O 1
ATOM 783 N N . ASP A 1 99 ? 13.304 -2.130 -10.358 1.00 95.38 99 ASP A N 1
ATOM 784 C CA . ASP A 1 99 ? 12.759 -2.872 -11.500 1.00 95.38 99 ASP A CA 1
ATOM 785 C C . ASP A 1 99 ? 12.749 -2.010 -12.775 1.00 95.38 99 ASP A C 1
ATOM 787 O O . ASP A 1 99 ? 13.161 -2.486 -13.836 1.00 95.38 99 ASP A O 1
ATOM 791 N N . CYS A 1 100 ? 12.380 -0.729 -12.671 1.00 94.38 100 CYS A N 1
ATOM 792 C CA . CYS A 1 100 ? 12.457 0.245 -13.762 1.00 94.38 100 CYS A CA 1
ATOM 793 C C . CYS A 1 100 ? 13.902 0.457 -14.234 1.00 94.38 100 CYS A C 1
ATOM 795 O O . CYS A 1 100 ? 14.162 0.402 -15.437 1.00 94.38 100 CYS A O 1
ATOM 797 N N . ARG A 1 101 ? 14.867 0.597 -13.313 1.00 95.62 101 ARG A N 1
ATOM 798 C CA . ARG A 1 101 ? 16.296 0.702 -13.653 1.00 95.62 101 ARG A CA 1
ATOM 799 C C . ARG A 1 101 ? 16.765 -0.502 -14.469 1.00 95.62 101 ARG A C 1
ATOM 801 O O . ARG A 1 101 ? 17.371 -0.344 -15.526 1.00 95.62 101 ARG A O 1
ATOM 808 N N . LYS A 1 102 ? 16.429 -1.716 -14.019 1.00 95.00 102 LYS A N 1
ATOM 809 C CA . LYS A 1 102 ? 16.727 -2.968 -14.736 1.00 95.00 102 LYS A CA 1
ATOM 810 C C . LYS A 1 102 ? 15.990 -3.076 -16.073 1.00 95.00 102 LYS A C 1
ATOM 812 O O . LYS A 1 102 ? 16.481 -3.731 -16.988 1.00 95.00 102 LYS A O 1
ATOM 817 N N . ALA A 1 103 ? 14.793 -2.502 -16.192 1.00 93.94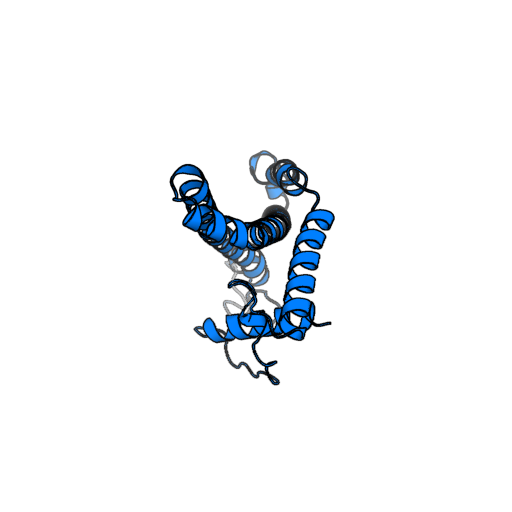 103 ALA A N 1
ATOM 818 C CA . ALA A 1 103 ? 14.014 -2.513 -17.429 1.00 93.94 103 ALA A CA 1
ATOM 819 C C . ALA A 1 103 ? 14.674 -1.676 -18.540 1.00 93.94 103 ALA A C 1
ATOM 821 O O . ALA A 1 103 ? 14.554 -2.040 -19.707 1.00 93.94 103 ALA A O 1
ATOM 822 N N . CYS A 1 104 ? 15.447 -0.645 -18.183 1.00 93.81 104 CYS A N 1
ATOM 823 C CA . CYS A 1 104 ? 16.253 0.160 -19.110 1.00 93.81 104 CYS A CA 1
ATOM 824 C C . CYS A 1 104 ? 17.564 -0.518 -19.570 1.00 93.81 104 CYS A C 1
ATOM 826 O O . CYS A 1 104 ? 18.365 0.097 -20.276 1.00 93.81 104 CYS A O 1
ATOM 828 N N . GLY A 1 105 ? 17.824 -1.766 -19.163 1.00 93.94 105 GLY A N 1
ATOM 829 C CA . GLY A 1 105 ? 19.043 -2.494 -19.520 1.00 93.94 105 GLY A CA 1
ATOM 830 C C . GLY A 1 105 ? 20.317 -1.797 -19.027 1.00 93.94 105 GLY A C 1
ATOM 831 O O . GLY A 1 105 ? 20.325 -1.161 -17.974 1.00 93.94 105 GLY A O 1
ATOM 832 N N . GLY A 1 106 ? 21.408 -1.902 -19.794 1.00 95.50 106 GLY A N 1
ATOM 833 C CA . GLY A 1 106 ? 22.697 -1.299 -19.428 1.00 95.50 106 GLY A CA 1
ATOM 834 C C . GLY A 1 106 ? 22.649 0.228 -19.299 1.00 95.50 106 GLY A C 1
ATOM 835 O O . GLY A 1 106 ? 23.329 0.791 -18.447 1.00 95.50 106 GLY A O 1
ATOM 836 N N . GLN A 1 107 ? 21.788 0.898 -20.070 1.00 95.25 107 GLN A N 1
ATOM 837 C CA . GLN A 1 107 ? 21.638 2.355 -20.005 1.00 95.25 107 GLN A CA 1
ATOM 838 C C . GLN A 1 107 ? 21.050 2.813 -18.665 1.00 95.25 107 GLN A C 1
ATOM 840 O O . GLN A 1 107 ? 21.427 3.869 -18.168 1.00 95.25 107 GLN A O 1
ATOM 845 N N . GLY A 1 108 ? 20.214 1.993 -18.017 1.00 94.81 108 GLY A N 1
ATOM 846 C CA . GLY A 1 108 ? 19.715 2.268 -16.665 1.00 94.81 108 GLY A CA 1
ATOM 847 C C . GLY A 1 108 ? 20.796 2.242 -15.577 1.00 94.81 108 GLY A C 1
ATOM 848 O O . GLY A 1 108 ? 20.562 2.724 -14.476 1.00 94.81 108 GLY A O 1
ATOM 849 N N . TYR A 1 109 ? 21.980 1.685 -15.850 1.00 95.06 109 TYR A N 1
ATOM 850 C CA . TYR A 1 109 ? 23.117 1.735 -14.923 1.00 95.06 109 TYR A CA 1
ATOM 851 C C . TYR A 1 109 ? 23.884 3.061 -14.997 1.00 95.06 109 TYR A C 1
ATOM 853 O O . TYR A 1 109 ? 24.597 3.423 -14.066 1.00 95.06 109 TYR A O 1
ATOM 861 N N . LEU A 1 110 ? 23.758 3.805 -16.097 1.00 96.38 110 LEU A N 1
ATOM 862 C CA . LEU A 1 110 ? 24.462 5.071 -16.237 1.00 96.38 110 LEU A CA 1
ATOM 863 C C . LEU A 1 110 ? 23.813 6.133 -15.353 1.00 96.38 110 LEU A C 1
ATOM 865 O O . LEU A 1 110 ? 22.591 6.281 -15.338 1.00 96.38 110 LEU A O 1
ATOM 869 N N . ARG A 1 111 ? 24.636 6.942 -14.681 1.00 94.38 111 ARG A N 1
ATOM 870 C CA . ARG A 1 111 ? 24.186 8.113 -13.907 1.00 94.38 111 ARG A CA 1
ATOM 871 C C . ARG A 1 111 ? 23.365 9.087 -14.762 1.00 94.38 111 ARG A C 1
ATOM 873 O O . ARG A 1 111 ? 22.396 9.662 -14.284 1.00 94.38 111 ARG A O 1
ATOM 880 N N . SER A 1 112 ? 23.689 9.202 -16.053 1.00 94.69 112 SER A N 1
ATOM 881 C CA . SER A 1 112 ? 22.949 10.021 -17.023 1.00 94.69 112 SER A CA 1
ATOM 882 C C . SER A 1 112 ? 21.500 9.573 -17.251 1.00 94.69 112 SER A C 1
ATOM 884 O O . SER A 1 112 ? 20.711 10.356 -17.768 1.00 94.69 112 SER A O 1
ATOM 886 N N . SER A 1 113 ? 21.126 8.347 -16.863 1.00 92.94 113 SER A N 1
ATOM 887 C CA . SER A 1 113 ? 19.732 7.885 -16.915 1.00 92.94 113 SER A CA 1
ATOM 888 C C . SER A 1 113 ? 18.834 8.534 -15.857 1.00 92.94 113 SER A C 1
ATOM 890 O O . SER A 1 113 ? 17.614 8.411 -15.945 1.00 92.94 113 SER A O 1
ATOM 892 N N . GLY A 1 114 ? 19.416 9.154 -14.823 1.00 89.88 114 GLY A N 1
ATOM 893 C CA . GLY A 1 114 ? 18.712 9.691 -13.655 1.00 89.88 114 GLY A CA 1
ATOM 894 C C . GLY A 1 114 ? 18.178 8.620 -12.695 1.00 89.88 114 GLY A C 1
ATOM 895 O O . GLY A 1 114 ? 18.208 8.812 -11.487 1.00 89.88 114 GLY A O 1
ATOM 896 N N . VAL A 1 115 ? 17.750 7.455 -13.192 1.00 90.69 115 VAL A N 1
ATOM 897 C CA . VAL A 1 115 ? 17.126 6.400 -12.371 1.00 90.69 115 VAL A CA 1
ATOM 898 C C . VAL A 1 115 ? 18.135 5.570 -11.565 1.00 90.69 115 VAL A C 1
ATOM 900 O O . VAL A 1 115 ? 17.760 4.908 -10.598 1.00 90.69 115 VAL A O 1
ATOM 903 N N . CYS A 1 116 ? 19.415 5.599 -11.952 1.00 92.38 116 CYS A N 1
ATOM 904 C CA . CYS A 1 116 ? 20.476 4.871 -11.258 1.00 92.38 116 CYS A CA 1
ATOM 905 C C . CYS A 1 116 ? 20.619 5.317 -9.793 1.00 92.38 116 CYS A C 1
ATOM 907 O O . CYS A 1 116 ? 20.749 4.472 -8.909 1.00 92.38 116 CYS A O 1
ATOM 909 N N . ASP A 1 117 ? 20.552 6.624 -9.538 1.00 93.75 117 ASP A N 1
ATOM 910 C CA . ASP A 1 117 ? 20.754 7.189 -8.198 1.00 93.75 117 ASP A CA 1
ATOM 911 C C . ASP A 1 117 ? 19.512 7.083 -7.320 1.00 93.75 117 ASP A C 1
ATOM 913 O O . ASP A 1 117 ? 19.627 6.853 -6.116 1.00 93.75 117 ASP A O 1
ATOM 917 N N . LEU A 1 118 ? 18.327 7.132 -7.937 1.00 93.31 118 LEU A N 1
ATOM 918 C CA . LEU A 1 118 ? 17.044 7.091 -7.234 1.00 93.31 118 LEU A CA 1
ATOM 919 C C . LEU A 1 118 ? 16.898 5.881 -6.311 1.00 93.31 118 LEU A C 1
ATOM 921 O O . LEU A 1 118 ? 16.231 5.977 -5.289 1.00 93.31 118 LEU A O 1
ATOM 925 N N . THR A 1 119 ? 17.500 4.737 -6.648 1.00 88.44 119 THR A N 1
ATOM 926 C CA . THR A 1 119 ? 17.423 3.546 -5.784 1.00 88.44 119 THR A CA 1
ATOM 927 C C . THR A 1 119 ? 18.112 3.800 -4.443 1.00 88.44 119 THR A C 1
ATOM 929 O O . THR A 1 119 ? 17.546 3.504 -3.395 1.00 88.44 119 THR A O 1
ATOM 932 N N . ALA A 1 120 ? 19.314 4.383 -4.470 1.00 90.69 120 ALA A N 1
ATOM 933 C CA . ALA A 1 120 ? 20.073 4.694 -3.264 1.00 90.69 120 ALA A CA 1
ATOM 934 C C . ALA A 1 120 ? 19.442 5.857 -2.486 1.00 90.69 120 ALA A C 1
ATOM 936 O O . ALA A 1 120 ? 19.324 5.782 -1.267 1.00 90.69 120 ALA A O 1
ATOM 937 N N . GLU A 1 121 ? 18.986 6.897 -3.184 1.00 92.25 121 GLU A N 1
ATOM 938 C CA . GLU A 1 121 ? 18.320 8.051 -2.567 1.00 92.25 121 GLU A CA 1
ATOM 939 C C . GLU A 1 121 ? 17.008 7.649 -1.877 1.00 92.25 121 GLU A C 1
ATOM 941 O O . GLU A 1 121 ? 16.720 8.073 -0.761 1.00 92.25 121 GLU A O 1
ATOM 946 N N . PHE A 1 122 ? 16.226 6.758 -2.491 1.00 92.38 122 PHE A N 1
ATOM 947 C CA . PHE A 1 122 ? 14.954 6.306 -1.928 1.00 92.38 122 PHE A CA 1
ATOM 948 C C . PHE A 1 122 ? 15.111 5.309 -0.761 1.00 92.38 122 PHE A C 1
ATOM 950 O O . PHE A 1 122 ? 14.141 5.023 -0.054 1.00 92.38 122 PHE A O 1
ATOM 957 N N . ALA A 1 123 ? 16.318 4.791 -0.510 1.00 89.12 123 ALA A N 1
ATOM 958 C CA . ALA A 1 123 ? 16.573 3.910 0.630 1.00 89.12 123 ALA A CA 1
ATOM 959 C C . ALA A 1 123 ? 16.404 4.630 1.983 1.00 89.12 123 ALA A C 1
ATOM 961 O O . ALA A 1 123 ? 16.046 3.996 2.981 1.00 89.12 123 ALA A O 1
ATOM 962 N N . GLU A 1 124 ? 16.605 5.952 2.023 1.00 90.88 124 GLU A N 1
ATOM 963 C CA . GLU A 1 124 ? 16.399 6.755 3.229 1.00 90.88 124 GLU A CA 1
ATOM 964 C C . GLU A 1 124 ? 14.929 6.702 3.698 1.00 90.88 124 GLU A C 1
ATOM 966 O O . GLU A 1 124 ? 14.716 6.225 4.814 1.00 90.88 124 GLU A O 1
ATOM 971 N N . PRO A 1 125 ? 13.902 7.070 2.893 1.00 85.88 125 PRO A N 1
ATOM 972 C CA . PRO A 1 125 ? 12.485 6.962 3.272 1.00 85.88 125 PRO A CA 1
ATOM 973 C C . PRO A 1 125 ? 12.040 5.597 3.818 1.00 85.88 125 PRO A C 1
ATOM 975 O O . PRO A 1 125 ? 11.102 5.525 4.622 1.00 85.88 125 PRO A O 1
ATOM 978 N N . ALA A 1 126 ? 12.686 4.515 3.376 1.00 80.38 126 ALA A N 1
ATOM 979 C CA . ALA A 1 126 ? 12.428 3.157 3.852 1.00 80.38 126 ALA A CA 1
ATOM 980 C C . ALA A 1 126 ? 13.026 2.870 5.246 1.00 80.38 126 ALA A C 1
ATOM 982 O O . ALA A 1 126 ? 12.593 1.925 5.901 1.00 80.38 126 ALA A O 1
ATOM 983 N N . THR A 1 127 ? 13.981 3.685 5.699 1.00 83.56 127 THR A N 1
ATOM 984 C CA . THR A 1 127 ? 14.755 3.489 6.936 1.00 83.56 127 THR A CA 1
ATOM 985 C C . THR A 1 127 ? 14.412 4.515 8.019 1.00 83.56 127 THR A C 1
ATOM 987 O O . THR A 1 127 ? 14.288 4.163 9.192 1.00 83.56 127 THR A O 1
ATOM 990 N N . VAL A 1 128 ? 14.268 5.790 7.647 1.00 85.12 128 VAL A N 1
ATOM 991 C CA . VAL A 1 128 ? 13.946 6.880 8.588 1.00 85.12 128 VAL A CA 1
ATOM 992 C C . VAL A 1 128 ? 12.495 6.772 9.070 1.00 85.12 128 VAL A C 1
ATOM 994 O O . VAL A 1 128 ? 11.714 6.046 8.471 1.00 85.12 128 VAL A O 1
ATOM 997 N N . GLU A 1 129 ? 12.088 7.474 10.130 1.00 80.62 129 GLU A N 1
ATOM 998 C CA . GLU A 1 129 ? 10.690 7.523 10.633 1.00 80.62 129 GLU A CA 1
ATOM 999 C C . GLU A 1 129 ? 10.070 6.182 11.091 1.00 80.62 129 GLU A C 1
ATOM 1001 O O . GLU A 1 129 ? 8.856 6.080 11.272 1.00 80.62 129 GLU A O 1
ATOM 1006 N N . GLY A 1 130 ? 10.885 5.141 11.277 1.00 79.56 130 GLY A N 1
ATOM 1007 C CA . GLY A 1 130 ? 10.455 3.846 11.807 1.00 79.56 130 GLY A CA 1
ATOM 1008 C C . GLY A 1 130 ? 10.920 2.678 10.948 1.00 79.56 130 GLY A C 1
ATOM 1009 O O . GLY A 1 130 ? 10.677 2.635 9.744 1.00 79.56 130 GLY A O 1
ATOM 1010 N N . GLU A 1 131 ? 11.567 1.709 11.593 1.00 86.50 131 GLU A N 1
ATOM 1011 C CA . GLU A 1 131 ? 12.030 0.487 10.941 1.00 86.50 131 GLU A CA 1
ATOM 1012 C C . GLU A 1 131 ? 10.831 -0.369 10.488 1.00 86.50 131 GLU A C 1
ATOM 1014 O O . GLU A 1 131 ? 9.826 -0.497 11.197 1.00 86.50 131 GLU A O 1
ATOM 1019 N N . GLN A 1 132 ? 10.926 -0.934 9.281 1.00 89.69 132 GLN A N 1
ATOM 1020 C CA . GLN A 1 132 ? 9.818 -1.591 8.589 1.00 89.69 132 GLN A CA 1
ATOM 1021 C C . GLN A 1 132 ? 9.177 -2.725 9.405 1.00 89.69 132 GLN A C 1
ATOM 1023 O O . GLN A 1 132 ? 7.945 -2.843 9.436 1.00 89.69 132 GLN A O 1
ATOM 1028 N N . VAL A 1 133 ? 9.976 -3.562 10.070 1.00 92.62 133 VAL A N 1
ATOM 1029 C CA . VAL A 1 133 ? 9.484 -4.652 10.921 1.00 92.62 133 VAL A CA 1
ATOM 1030 C C . VAL A 1 133 ? 8.771 -4.095 12.150 1.00 92.62 133 VAL A C 1
ATOM 1032 O O . VAL A 1 133 ? 7.656 -4.527 12.441 1.00 92.62 133 VAL A O 1
ATOM 1035 N N . ILE A 1 134 ? 9.337 -3.102 12.838 1.00 93.69 134 ILE A N 1
ATOM 1036 C CA . ILE A 1 134 ? 8.702 -2.473 14.005 1.00 93.69 134 ILE A CA 1
ATOM 1037 C C . ILE A 1 134 ? 7.351 -1.853 13.638 1.00 93.69 134 ILE A C 1
ATOM 1039 O O . ILE A 1 134 ? 6.356 -2.095 14.326 1.00 93.69 134 ILE A O 1
ATOM 1043 N N . MET A 1 135 ? 7.276 -1.117 12.531 1.00 95.56 135 MET A N 1
ATOM 1044 C CA . MET A 1 135 ? 6.017 -0.539 12.058 1.00 95.56 135 MET A CA 1
ATOM 1045 C C . MET A 1 135 ? 5.000 -1.620 11.672 1.00 95.56 135 MET A C 1
ATOM 1047 O O . MET A 1 135 ? 3.821 -1.518 12.010 1.00 95.56 135 MET A O 1
ATOM 1051 N N . SER A 1 136 ? 5.452 -2.705 11.034 1.00 95.69 136 SER A N 1
ATOM 1052 C CA . SER A 1 136 ? 4.597 -3.859 10.724 1.00 95.69 136 SER A CA 1
ATOM 1053 C C . SER A 1 136 ? 4.035 -4.506 11.995 1.00 95.69 136 SER A C 1
ATOM 1055 O O . SER A 1 136 ? 2.864 -4.883 12.039 1.00 95.69 136 SER A O 1
ATOM 1057 N N . LEU A 1 137 ? 4.837 -4.590 13.061 1.00 96.50 137 LEU A N 1
ATOM 1058 C CA . LEU A 1 137 ? 4.401 -5.100 14.361 1.00 96.50 137 LEU A CA 1
ATOM 1059 C C . LEU A 1 137 ? 3.389 -4.171 15.045 1.00 96.50 137 LEU A C 1
ATOM 1061 O O . LEU A 1 137 ? 2.485 -4.664 15.719 1.00 96.50 137 LEU A O 1
ATOM 1065 N N . GLN A 1 138 ? 3.493 -2.850 14.872 1.00 96.75 138 GLN A N 1
ATOM 1066 C CA . GLN A 1 138 ? 2.482 -1.905 15.367 1.00 96.75 138 GLN A CA 1
ATOM 1067 C C . GLN A 1 138 ? 1.124 -2.141 14.694 1.00 96.75 138 GLN A C 1
ATOM 1069 O O . GLN A 1 138 ? 0.106 -2.234 15.384 1.00 96.75 138 GLN A O 1
ATOM 1074 N N . VAL A 1 139 ? 1.113 -2.340 13.371 1.00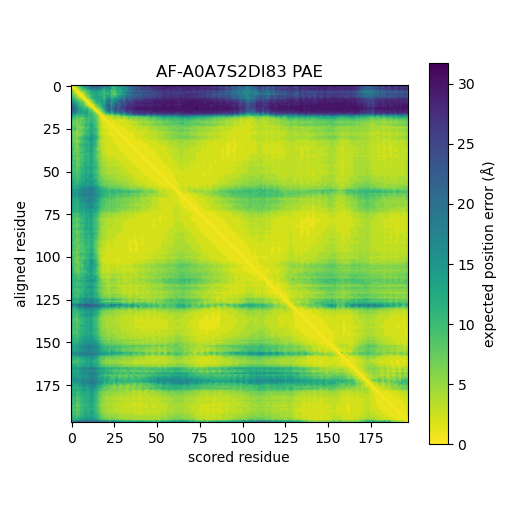 97.06 139 VAL A N 1
ATOM 1075 C CA . VAL A 1 139 ? -0.101 -2.707 12.621 1.00 97.06 139 VAL A CA 1
ATOM 1076 C C . VAL A 1 139 ? -0.657 -4.047 13.102 1.00 97.06 139 VAL A C 1
ATOM 1078 O O . VAL A 1 139 ? -1.852 -4.162 13.368 1.00 97.06 139 VAL A O 1
ATOM 1081 N N . ALA A 1 140 ? 0.202 -5.055 13.276 1.00 96.94 140 ALA A N 1
ATOM 1082 C CA . ALA A 1 140 ? -0.218 -6.370 13.754 1.00 96.94 140 ALA A CA 1
ATOM 1083 C C . ALA A 1 140 ? -0.863 -6.298 15.148 1.00 96.94 140 ALA A C 1
ATOM 1085 O O . ALA A 1 140 ? -1.930 -6.868 15.360 1.00 96.94 140 ALA A O 1
ATOM 1086 N N . ARG A 1 141 ? -0.270 -5.549 16.089 1.00 97.12 141 ARG A N 1
ATOM 1087 C CA . ARG A 1 141 ? -0.841 -5.338 17.433 1.00 97.12 141 ARG A CA 1
ATOM 1088 C C . ARG A 1 141 ? -2.220 -4.685 17.373 1.00 97.12 141 ARG A C 1
ATOM 1090 O O . ARG A 1 141 ? -3.115 -5.110 18.100 1.00 97.12 141 ARG A O 1
ATOM 1097 N N . PHE A 1 142 ? -2.396 -3.686 16.510 1.00 97.12 142 PHE A N 1
ATOM 1098 C CA . PHE A 1 142 ? -3.691 -3.042 16.295 1.00 97.12 142 PHE A CA 1
ATOM 1099 C C . PHE A 1 142 ? -4.741 -4.032 15.763 1.00 97.12 142 PHE A C 1
ATOM 1101 O O . PHE A 1 142 ? -5.835 -4.115 16.319 1.00 97.12 142 PHE A O 1
ATOM 1108 N N . LEU A 1 143 ? -4.392 -4.841 14.755 1.00 96.62 143 LEU A N 1
ATOM 1109 C CA . LEU A 1 143 ? -5.295 -5.850 14.189 1.00 96.62 143 LEU A CA 1
ATOM 1110 C C . LEU A 1 143 ? -5.663 -6.943 15.203 1.00 96.62 143 LEU A C 1
ATOM 1112 O O . LEU A 1 143 ? -6.837 -7.280 15.331 1.00 96.62 143 LEU A O 1
ATOM 1116 N N . ILE A 1 144 ? -4.692 -7.458 15.965 1.00 96.50 144 ILE A N 1
ATOM 1117 C CA . ILE A 1 144 ? -4.932 -8.465 17.013 1.00 96.50 144 ILE A CA 1
ATOM 1118 C C . ILE A 1 144 ? -5.870 -7.907 18.086 1.00 96.50 144 ILE A C 1
ATOM 1120 O O . ILE A 1 144 ? -6.801 -8.593 18.509 1.00 96.50 144 ILE A O 1
ATOM 1124 N N . LYS A 1 145 ? -5.670 -6.646 18.497 1.00 95.69 145 LYS A N 1
ATOM 1125 C CA . LYS A 1 145 ? -6.583 -5.970 19.423 1.00 95.69 145 LYS A CA 1
ATOM 1126 C C . LYS A 1 145 ? -7.995 -5.923 18.838 1.00 95.69 145 LYS A C 1
ATOM 1128 O O . LYS A 1 145 ? -8.920 -6.357 19.511 1.00 95.69 145 LYS A O 1
ATOM 1133 N N . ALA A 1 146 ? -8.161 -5.480 17.591 1.00 95.56 146 ALA A N 1
ATOM 1134 C CA . ALA A 1 146 ? -9.471 -5.411 16.938 1.00 95.56 146 ALA A CA 1
ATOM 1135 C C . ALA A 1 146 ? -10.172 -6.781 16.849 1.00 95.56 146 ALA A C 1
ATOM 1137 O O . ALA A 1 146 ? -11.373 -6.876 17.092 1.00 95.56 146 ALA A O 1
ATOM 1138 N N . VAL A 1 147 ? -9.430 -7.857 16.567 1.00 95.81 147 VAL A N 1
ATOM 1139 C CA . VAL A 1 147 ? -9.968 -9.229 16.585 1.00 95.81 147 VAL A CA 1
ATOM 1140 C C . VAL A 1 147 ? -10.420 -9.634 17.993 1.00 95.81 147 VAL A C 1
ATOM 1142 O O . VAL A 1 147 ? -11.492 -10.219 18.140 1.00 95.81 147 VAL A O 1
ATOM 1145 N N . GLY A 1 148 ? -9.651 -9.294 19.031 1.00 95.62 148 GLY A N 1
ATOM 1146 C CA . GLY A 1 148 ? -10.028 -9.540 20.427 1.00 95.62 148 GLY A CA 1
ATOM 1147 C C . GLY A 1 148 ? -11.274 -8.762 20.867 1.00 95.62 148 GLY A C 1
ATOM 1148 O O . GLY A 1 148 ? -12.140 -9.317 21.540 1.00 95.62 148 GLY A O 1
ATOM 1149 N N . GLU A 1 149 ? -11.403 -7.503 20.444 1.00 94.31 149 GLU A N 1
ATOM 1150 C CA . GLU A 1 149 ? -12.596 -6.676 20.669 1.00 94.31 149 GLU A CA 1
ATOM 1151 C C . GLU A 1 149 ? -13.837 -7.298 20.014 1.00 94.31 149 GLU A C 1
ATOM 1153 O O . GLU A 1 149 ? -14.876 -7.443 20.661 1.00 94.31 149 GLU A O 1
ATOM 1158 N N . LEU A 1 150 ? -13.703 -7.755 18.765 1.00 94.06 150 LEU A N 1
ATOM 1159 C CA . LEU A 1 150 ? -14.774 -8.432 18.038 1.00 94.06 150 LEU A CA 1
ATOM 1160 C C . LEU A 1 150 ? -15.197 -9.739 18.725 1.00 94.06 150 LEU A C 1
ATOM 1162 O O . LEU A 1 150 ? -16.391 -10.005 18.857 1.00 94.06 150 LEU A O 1
ATOM 1166 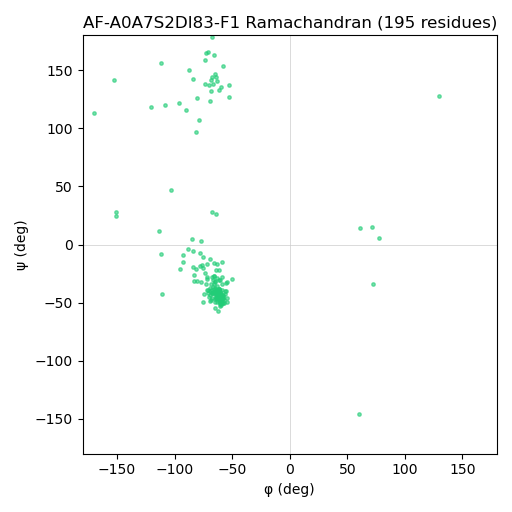N N . ALA A 1 151 ? -14.237 -10.536 19.205 1.00 93.31 151 ALA A N 1
ATOM 1167 C CA . ALA A 1 151 ? -14.516 -11.760 19.958 1.00 93.31 151 ALA A CA 1
ATOM 1168 C C . ALA A 1 151 ? -15.249 -11.482 21.284 1.00 93.31 151 ALA A C 1
ATOM 1170 O O . ALA A 1 151 ? -16.038 -12.307 21.739 1.00 93.31 151 ALA A O 1
ATOM 1171 N N . ALA A 1 152 ? -15.028 -10.307 21.879 1.00 95.00 152 ALA A N 1
ATOM 1172 C CA . ALA A 1 152 ? -15.731 -9.841 23.070 1.00 95.00 152 ALA A CA 1
ATOM 1173 C C . ALA A 1 152 ? -17.077 -9.146 22.768 1.00 95.00 152 ALA A C 1
ATOM 1175 O O . ALA A 1 152 ? -17.698 -8.608 23.685 1.00 95.00 152 ALA A O 1
ATOM 1176 N N . GLY A 1 153 ? -17.523 -9.121 21.506 1.00 92.75 153 GLY A N 1
ATOM 1177 C CA . GLY A 1 153 ? -18.770 -8.476 21.085 1.00 92.75 153 GLY A CA 1
ATOM 1178 C C . GLY A 1 153 ? -18.730 -6.944 21.111 1.00 92.75 153 GLY A C 1
ATOM 1179 O O . GLY A 1 153 ? -19.783 -6.309 21.071 1.00 92.75 153 GLY A O 1
ATOM 1180 N N . ARG A 1 154 ? -17.538 -6.340 21.197 1.00 92.19 154 ARG A N 1
ATOM 1181 C CA . ARG A 1 154 ? -17.362 -4.883 21.201 1.00 92.19 154 ARG A CA 1
ATOM 1182 C C . ARG A 1 154 ? -17.248 -4.343 19.770 1.00 92.19 154 ARG A C 1
ATOM 1184 O O . ARG A 1 154 ? -16.795 -5.059 18.872 1.00 92.19 154 ARG A O 1
ATOM 1191 N N . PRO A 1 155 ? -17.689 -3.096 19.522 1.00 88.94 155 PRO A N 1
ATOM 1192 C CA . PRO A 1 155 ? -17.557 -2.485 18.208 1.00 88.94 155 PRO A CA 1
ATOM 1193 C C . PRO A 1 155 ? -16.079 -2.285 17.851 1.00 88.94 155 PRO A C 1
ATOM 1195 O O . PRO A 1 155 ? -15.245 -2.008 18.709 1.00 88.94 155 PRO A O 1
ATOM 1198 N N . VAL A 1 156 ? -15.772 -2.407 16.561 1.00 90.81 156 VAL A N 1
ATOM 1199 C CA . VAL A 1 156 ? -14.455 -2.098 15.992 1.00 90.81 156 VAL A CA 1
ATOM 1200 C C . VAL A 1 156 ? -14.555 -0.865 15.101 1.00 90.81 156 VAL A C 1
ATOM 1202 O O . VAL A 1 156 ? -15.631 -0.553 14.589 1.00 90.81 156 VAL A O 1
ATOM 1205 N N . VAL A 1 157 ? -13.427 -0.184 14.926 1.00 88.25 157 VAL A N 1
ATOM 1206 C CA . VAL A 1 157 ? -13.309 1.053 14.144 1.00 88.25 157 VAL A CA 1
ATOM 1207 C C . VAL A 1 157 ? -13.403 0.812 12.628 1.00 88.25 157 VAL A C 1
ATOM 1209 O O . VAL A 1 157 ? -13.279 -0.323 12.157 1.00 88.25 157 VAL A O 1
ATOM 1212 N N . GLY A 1 158 ? -13.628 1.879 11.857 1.00 86.00 158 GLY A N 1
ATOM 1213 C CA . GLY A 1 158 ? -14.089 1.808 10.464 1.00 86.00 158 GLY A CA 1
ATOM 1214 C C . GLY A 1 158 ? -13.160 1.055 9.506 1.00 86.00 158 GLY A C 1
ATOM 1215 O O . GLY A 1 158 ? -13.615 0.188 8.760 1.00 86.00 158 GLY A O 1
ATOM 1216 N N . SER A 1 159 ? -11.848 1.307 9.538 1.00 89.50 159 SER A N 1
ATOM 1217 C CA . SER A 1 159 ? -10.877 0.639 8.646 1.00 89.50 159 SER A CA 1
ATOM 1218 C C . SER A 1 159 ? -10.805 -0.877 8.816 1.00 89.50 159 SER A C 1
ATOM 1220 O O . SER A 1 159 ? -10.376 -1.572 7.895 1.00 89.50 159 SER A O 1
ATOM 1222 N N . VAL A 1 160 ? -11.232 -1.402 9.967 1.00 94.00 160 VAL A N 1
ATOM 1223 C CA . VAL A 1 160 ? -11.218 -2.835 10.298 1.00 94.00 160 VAL A CA 1
ATOM 1224 C C . VAL A 1 160 ? -12.620 -3.419 10.440 1.00 94.00 160 VAL A C 1
ATOM 1226 O O . VAL A 1 160 ? -12.779 -4.558 10.874 1.00 94.00 160 VAL A O 1
ATOM 1229 N N . GLU A 1 161 ? -13.652 -2.684 10.026 1.00 94.06 161 GLU A N 1
ATOM 1230 C CA . GLU A 1 161 ? -15.034 -3.155 10.096 1.00 94.06 161 GLU A CA 1
ATOM 1231 C C . GLU A 1 161 ? -15.266 -4.429 9.271 1.00 94.06 161 GLU A C 1
ATOM 1233 O O . GLU A 1 161 ? -16.031 -5.301 9.682 1.00 94.06 161 GLU A O 1
ATOM 1238 N N . TYR A 1 162 ? -14.511 -4.604 8.182 1.00 94.56 162 TYR A N 1
ATOM 1239 C CA . TYR A 1 162 ? -14.532 -5.815 7.357 1.00 94.56 162 TYR A CA 1
ATOM 1240 C C . TYR A 1 162 ? -14.180 -7.101 8.132 1.00 94.56 162 TYR A C 1
ATOM 1242 O O . TYR A 1 162 ? -14.426 -8.206 7.652 1.00 94.56 162 TYR A O 1
ATOM 1250 N N . LEU A 1 163 ? -13.601 -7.005 9.337 1.00 94.75 163 LEU A N 1
ATOM 1251 C CA . LEU A 1 163 ? -13.369 -8.169 10.195 1.00 94.75 163 LEU A CA 1
ATOM 1252 C C . LEU A 1 163 ? -14.681 -8.832 10.642 1.00 94.75 163 LEU A C 1
ATOM 1254 O O . LEU A 1 163 ? -14.665 -10.020 10.974 1.00 94.75 163 LEU A O 1
ATOM 1258 N N . LYS A 1 164 ? -15.805 -8.104 10.629 1.00 93.62 164 LYS A N 1
ATOM 1259 C CA . LYS A 1 164 ? -17.146 -8.637 10.916 1.00 93.62 164 LYS A CA 1
ATOM 1260 C C . LYS A 1 164 ? -17.687 -9.500 9.772 1.00 93.62 164 LYS A C 1
ATOM 1262 O O . LYS A 1 164 ? -18.531 -10.359 10.019 1.00 93.62 164 LYS A O 1
ATOM 1267 N N . ASP A 1 165 ? -17.200 -9.283 8.550 1.00 91.94 165 ASP A N 1
ATOM 1268 C CA . ASP A 1 165 ? -17.717 -9.940 7.354 1.00 91.94 165 ASP A CA 1
ATOM 1269 C C . ASP A 1 165 ? -17.497 -11.460 7.420 1.00 91.94 165 ASP A C 1
ATOM 1271 O O . ASP A 1 165 ? -16.483 -11.961 7.929 1.00 91.94 165 ASP A O 1
ATOM 1275 N N . ALA A 1 166 ? -18.468 -12.206 6.891 1.00 86.94 166 ALA A N 1
ATOM 1276 C CA . ALA A 1 166 ? -18.370 -13.653 6.770 1.00 86.94 166 ALA A CA 1
ATOM 1277 C C . ALA A 1 166 ? -17.286 -14.039 5.753 1.00 86.94 166 ALA A C 1
ATOM 1279 O O . ALA A 1 166 ? -17.121 -13.391 4.718 1.00 86.94 166 ALA A O 1
ATOM 1280 N N . ASN A 1 167 ? -16.574 -15.136 6.026 1.00 88.88 167 ASN A N 1
ATOM 1281 C CA . ASN A 1 167 ? -15.568 -15.650 5.101 1.00 88.88 167 ASN A CA 1
ATOM 1282 C C . ASN A 1 167 ? -16.219 -16.030 3.765 1.00 88.88 167 ASN A C 1
ATOM 1284 O O . ASN A 1 167 ? -17.219 -16.751 3.726 1.00 88.88 167 ASN A O 1
ATOM 1288 N N . LEU A 1 168 ? -15.609 -15.601 2.665 1.00 89.19 168 LEU A N 1
ATOM 1289 C CA . LEU A 1 168 ? -16.080 -15.928 1.326 1.00 89.19 168 LEU A CA 1
ATOM 1290 C C . LEU A 1 168 ? -15.902 -17.426 1.020 1.00 89.19 168 LEU A C 1
ATOM 1292 O O . LEU A 1 168 ? -14.898 -18.056 1.353 1.00 89.19 168 LEU A O 1
ATOM 1296 N N . GLY A 1 169 ? -16.865 -18.023 0.323 1.00 86.81 169 GLY A N 1
ATOM 1297 C CA . GLY A 1 169 ? -16.666 -19.341 -0.282 1.00 86.81 169 GLY A CA 1
ATOM 1298 C C . GLY A 1 169 ? -15.639 -19.302 -1.427 1.00 86.81 169 GLY A C 1
ATOM 1299 O O . GLY A 1 169 ? -15.130 -18.234 -1.777 1.00 86.81 169 GLY A O 1
ATOM 1300 N N . PRO A 1 170 ? -15.341 -20.450 -2.059 1.00 86.50 170 PRO A N 1
ATOM 1301 C CA . PRO A 1 170 ? -14.556 -20.488 -3.288 1.00 86.50 170 PRO A CA 1
ATOM 1302 C C . PRO A 1 170 ? -15.141 -19.547 -4.347 1.00 86.50 170 PRO A C 1
ATOM 1304 O O . PRO A 1 170 ? -16.324 -19.624 -4.676 1.00 86.50 170 PRO A O 1
ATOM 1307 N N . VAL A 1 171 ? -14.307 -18.659 -4.888 1.00 85.38 171 VAL A N 1
ATOM 1308 C CA . VAL A 1 171 ? -14.729 -17.668 -5.883 1.00 85.38 171 VAL A CA 1
ATOM 1309 C C . VAL A 1 171 ? -14.172 -18.049 -7.246 1.00 85.38 171 VAL A C 1
ATOM 1311 O O . VAL A 1 171 ? -12.957 -18.116 -7.427 1.00 85.38 171 VAL A O 1
ATOM 1314 N N . ARG A 1 172 ? -15.057 -18.276 -8.221 1.00 83.88 172 ARG A N 1
ATOM 1315 C CA . ARG A 1 172 ? -14.679 -18.480 -9.622 1.00 83.88 172 ARG A CA 1
ATOM 1316 C C . ARG A 1 172 ? -14.818 -17.157 -10.363 1.00 83.88 172 ARG A C 1
ATOM 1318 O O . ARG A 1 172 ? -15.904 -16.587 -10.386 1.00 83.88 172 ARG A O 1
ATOM 1325 N N . VAL A 1 173 ? -13.727 -16.677 -10.952 1.00 77.56 173 VAL A N 1
ATOM 1326 C CA . VAL A 1 173 ? -13.719 -15.418 -11.706 1.00 77.56 173 VAL A CA 1
ATOM 1327 C C . VAL A 1 173 ? -13.287 -15.686 -13.137 1.00 77.56 173 VAL A C 1
ATOM 1329 O O . VAL A 1 173 ? -12.180 -16.161 -13.376 1.00 77.56 173 VAL A O 1
ATOM 1332 N N . GLU A 1 174 ? -14.179 -15.395 -14.081 1.00 82.38 174 GLU A N 1
ATOM 1333 C CA . GLU A 1 174 ? -13.918 -15.538 -15.519 1.00 82.38 174 GLU A CA 1
ATOM 1334 C C . GLU A 1 174 ? -13.172 -14.322 -16.088 1.00 82.38 174 GLU A C 1
ATOM 1336 O O . GLU A 1 174 ? -12.353 -14.458 -16.994 1.00 82.38 174 GLU A O 1
ATOM 1341 N N . SER A 1 175 ? -13.412 -13.131 -15.530 1.00 85.50 175 SER A N 1
ATOM 1342 C CA . SER A 1 175 ? -12.736 -11.885 -15.896 1.00 85.50 175 SER A CA 1
ATOM 1343 C C . SER A 1 175 ? -12.707 -10.920 -14.717 1.00 85.50 175 SER A C 1
ATOM 1345 O O . SER A 1 175 ? -13.686 -10.794 -13.994 1.00 85.50 175 SER A O 1
ATOM 1347 N N . TRP A 1 176 ? -11.602 -10.196 -14.555 1.00 85.62 176 TRP A N 1
ATOM 1348 C CA . TRP A 1 176 ? -11.441 -9.174 -13.513 1.00 85.62 176 TRP A CA 1
ATOM 1349 C C . TRP A 1 176 ? -11.831 -7.767 -13.978 1.00 85.62 176 TRP A C 1
ATOM 1351 O O . TRP A 1 176 ? -11.882 -6.829 -13.183 1.00 85.62 176 TRP A O 1
ATOM 1361 N N . ARG A 1 177 ? -12.076 -7.582 -15.281 1.00 89.00 177 ARG A N 1
ATOM 1362 C CA . ARG A 1 177 ? -12.356 -6.260 -15.846 1.00 89.00 177 ARG A CA 1
ATOM 1363 C C . ARG A 1 177 ? -13.723 -5.768 -15.362 1.00 89.00 177 ARG A C 1
ATOM 1365 O O . ARG A 1 177 ? -14.726 -6.434 -15.584 1.00 89.00 177 ARG A O 1
ATOM 1372 N N . GLY A 1 178 ? -13.745 -4.589 -14.739 1.00 88.19 178 GLY A N 1
ATOM 1373 C CA . GLY A 1 178 ? -14.969 -3.959 -14.231 1.00 88.19 178 GLY A CA 1
ATOM 1374 C C . GLY A 1 178 ? -15.500 -4.545 -12.919 1.00 88.19 178 GLY A C 1
ATOM 1375 O O . GLY A 1 178 ? -16.560 -4.132 -12.473 1.00 88.19 178 GLY A O 1
ATOM 1376 N N . GLN A 1 179 ? -14.780 -5.477 -12.285 1.00 90.19 179 GLN A N 1
ATOM 1377 C CA . GLN A 1 179 ? -15.206 -6.137 -11.045 1.00 90.19 179 GLN A CA 1
ATOM 1378 C C . GLN A 1 179 ? -14.477 -5.581 -9.812 1.00 90.19 179 GLN A C 1
ATOM 1380 O O . GLN A 1 179 ? -13.954 -6.335 -8.990 1.00 90.19 179 GLN A O 1
ATOM 1385 N N . THR A 1 180 ? -14.401 -4.253 -9.695 1.00 91.56 180 THR A N 1
ATOM 1386 C CA . THR A 1 180 ? -13.650 -3.585 -8.619 1.00 91.56 180 THR A CA 1
ATOM 1387 C C . THR A 1 180 ? -14.179 -3.958 -7.235 1.00 91.56 180 THR A C 1
ATOM 1389 O O . THR A 1 180 ? -13.388 -4.323 -6.370 1.00 91.56 180 THR A O 1
ATOM 1392 N N . ASP A 1 181 ? -15.499 -3.970 -7.038 1.00 91.31 181 ASP A N 1
ATOM 1393 C CA . ASP A 1 181 ? -16.098 -4.317 -5.742 1.00 91.31 181 ASP A CA 1
ATOM 1394 C C . ASP A 1 181 ? -15.767 -5.754 -5.338 1.00 91.31 181 ASP A C 1
ATOM 1396 O O . ASP A 1 181 ? -15.374 -6.021 -4.203 1.00 91.31 181 ASP 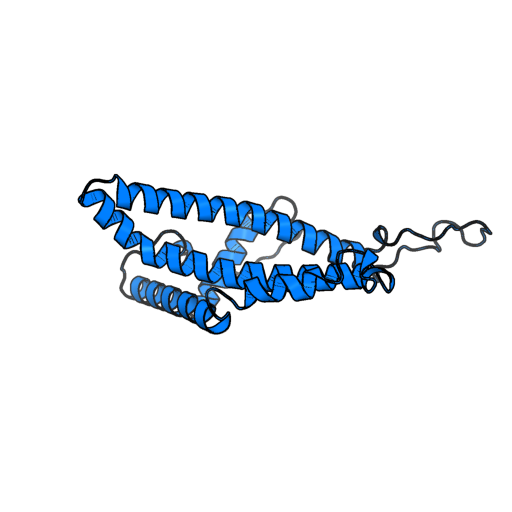A O 1
ATOM 1400 N N . ARG A 1 182 ? -15.790 -6.680 -6.304 1.00 90.56 182 ARG A N 1
ATOM 1401 C CA . ARG A 1 182 ? -15.430 -8.078 -6.060 1.00 90.56 182 ARG A CA 1
ATOM 1402 C C . ARG A 1 182 ? -13.961 -8.244 -5.681 1.00 90.56 182 ARG A C 1
ATOM 1404 O O . ARG A 1 182 ? -13.633 -9.070 -4.831 1.00 90.56 182 ARG A O 1
ATOM 1411 N N . LEU A 1 183 ? -13.070 -7.465 -6.293 1.00 92.19 183 LEU A N 1
ATOM 1412 C CA . LEU A 1 183 ? -11.659 -7.422 -5.906 1.00 92.19 183 LEU A CA 1
ATOM 1413 C C . LEU A 1 183 ? -11.498 -6.910 -4.470 1.00 92.19 183 LEU A C 1
ATOM 1415 O O . LEU A 1 183 ? -10.721 -7.485 -3.710 1.00 92.19 183 LEU A O 1
ATOM 1419 N N . VAL A 1 184 ? -12.248 -5.875 -4.083 1.00 93.00 184 VAL A N 1
ATOM 1420 C CA . VAL A 1 184 ? -12.232 -5.336 -2.716 1.00 93.00 184 VAL A CA 1
ATOM 1421 C C . VAL A 1 184 ? -12.726 -6.376 -1.708 1.00 93.00 184 VAL A C 1
ATOM 1423 O O . VAL A 1 184 ? -12.060 -6.594 -0.698 1.00 93.00 184 VAL A O 1
ATOM 1426 N N . GLU A 1 185 ? -13.829 -7.070 -1.990 1.00 92.69 185 GLU A N 1
ATOM 1427 C CA . GLU A 1 185 ? -14.348 -8.156 -1.143 1.00 92.69 185 GLU A CA 1
ATOM 1428 C C . GLU A 1 185 ? -13.321 -9.276 -0.939 1.00 92.69 185 GLU A C 1
ATOM 1430 O O . GLU A 1 185 ? -13.104 -9.729 0.183 1.00 92.69 185 GLU A O 1
ATOM 1435 N N . LEU A 1 186 ? -12.638 -9.697 -2.007 1.00 93.25 186 LEU A N 1
ATOM 1436 C CA . LEU A 1 186 ? -11.592 -10.720 -1.926 1.00 93.25 186 LEU A CA 1
ATOM 1437 C C . LEU A 1 186 ? -10.392 -10.263 -1.090 1.00 93.25 186 LEU A C 1
ATOM 1439 O O . LEU A 1 186 ? -9.826 -11.056 -0.335 1.00 93.25 186 LEU A O 1
ATOM 1443 N N . MET A 1 187 ? -9.994 -8.993 -1.208 1.00 94.25 187 MET A N 1
ATOM 1444 C CA . MET A 1 187 ? -8.913 -8.435 -0.391 1.00 94.25 187 MET A CA 1
ATOM 1445 C C . MET A 1 187 ? -9.315 -8.354 1.085 1.00 94.25 187 MET A C 1
ATOM 1447 O O . MET A 1 187 ? -8.513 -8.727 1.944 1.00 94.25 187 MET A O 1
ATOM 1451 N N . LYS A 1 188 ? -10.556 -7.945 1.379 1.00 95.31 188 LYS A N 1
ATOM 1452 C CA . LYS A 1 188 ? -11.125 -7.941 2.736 1.00 95.31 188 LYS A CA 1
ATOM 1453 C C . LYS A 1 188 ? -11.165 -9.345 3.340 1.00 95.31 188 LYS A C 1
ATOM 1455 O O . LYS A 1 188 ? -10.677 -9.537 4.450 1.00 95.31 188 LYS A O 1
ATOM 1460 N N . ASP A 1 189 ? -11.659 -10.339 2.603 1.00 95.00 189 ASP A N 1
ATOM 1461 C CA . ASP A 1 189 ? -11.695 -11.739 3.049 1.00 95.00 189 ASP A CA 1
ATOM 1462 C C . ASP A 1 189 ? -10.288 -12.282 3.333 1.00 95.00 189 ASP A C 1
ATOM 1464 O O . ASP A 1 189 ? -10.035 -12.845 4.402 1.00 95.00 189 ASP A O 1
ATOM 1468 N N . ARG A 1 190 ? -9.329 -12.042 2.429 1.00 94.75 190 ARG A N 1
ATOM 1469 C CA . ARG A 1 190 ? -7.929 -12.429 2.641 1.00 94.75 190 ARG A CA 1
ATOM 1470 C C . ARG A 1 190 ? -7.344 -11.778 3.896 1.00 94.75 190 ARG A C 1
ATOM 1472 O O . ARG A 1 190 ? -6.678 -12.463 4.679 1.00 94.75 190 ARG A O 1
ATOM 1479 N N . ALA A 1 191 ? -7.557 -10.476 4.077 1.00 95.25 191 ALA A N 1
ATOM 1480 C CA . ALA A 1 191 ? -7.064 -9.743 5.238 1.00 95.25 191 ALA A CA 1
ATOM 1481 C C . ALA A 1 191 ? -7.702 -10.271 6.535 1.00 95.25 191 ALA A C 1
ATOM 1483 O O . ALA A 1 191 ? -6.985 -10.565 7.489 1.00 95.25 191 ALA A O 1
ATOM 1484 N N . SER A 1 192 ? -9.017 -10.513 6.527 1.00 95.12 192 SER A N 1
ATOM 1485 C CA . SER A 1 192 ? -9.789 -11.028 7.666 1.00 95.12 192 SER A CA 1
ATOM 1486 C C . SER A 1 192 ? -9.288 -12.401 8.108 1.00 95.12 192 SER A C 1
ATOM 1488 O O . SER A 1 192 ? -8.980 -12.609 9.281 1.00 95.12 192 SER A O 1
ATOM 1490 N N . ARG A 1 193 ? -9.082 -13.325 7.162 1.00 93.62 193 ARG A N 1
ATOM 1491 C CA . ARG A 1 193 ? -8.509 -14.650 7.454 1.00 93.62 193 ARG A CA 1
ATOM 1492 C C . ARG A 1 193 ? -7.093 -14.584 7.994 1.00 93.62 193 ARG A C 1
ATOM 1494 O O . ARG A 1 193 ? -6.720 -15.427 8.796 1.00 93.62 193 ARG A O 1
ATOM 1501 N N . THR A 1 194 ? -6.291 -13.641 7.509 1.00 94.31 194 THR A N 1
ATOM 1502 C CA . THR A 1 194 ? -4.901 -13.499 7.954 1.00 94.31 194 THR A CA 1
ATOM 1503 C C . THR A 1 194 ? -4.843 -12.939 9.371 1.00 94.31 194 THR A C 1
ATOM 1505 O O . THR A 1 194 ? -4.045 -13.418 10.162 1.00 94.31 194 THR A O 1
ATOM 1508 N N . ALA A 1 195 ? -5.712 -11.983 9.709 1.00 93.31 195 ALA A N 1
ATOM 1509 C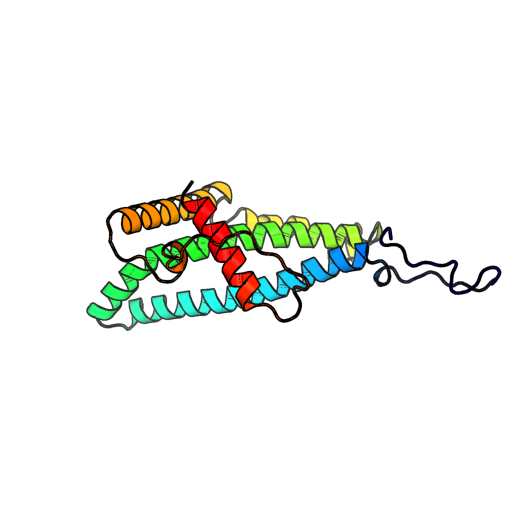 CA . ALA A 1 195 ? -5.780 -11.396 11.046 1.00 93.31 195 ALA A CA 1
ATOM 1510 C C . ALA A 1 195 ? -6.369 -12.348 12.105 1.00 93.31 195 ALA A C 1
ATOM 1512 O O . ALA A 1 195 ? -6.023 -12.237 13.275 1.00 93.31 195 ALA A O 1
ATOM 1513 N N . LYS A 1 196 ? -7.267 -13.260 11.705 1.00 90.62 196 LYS A N 1
ATOM 1514 C CA . LYS A 1 196 ? -7.943 -14.224 12.598 1.00 90.62 196 LYS A CA 1
ATOM 1515 C C . LYS A 1 196 ? -7.183 -15.546 12.805 1.00 90.62 196 LYS A C 1
ATOM 1517 O O . LYS A 1 196 ? -7.686 -16.403 13.529 1.00 90.62 196 LYS A O 1
ATOM 1522 N N . LYS A 1 197 ? -6.055 -15.748 12.121 1.00 84.81 197 LYS A N 1
ATOM 1523 C CA . LYS A 1 197 ? -5.185 -16.923 12.296 1.00 84.81 197 LYS A CA 1
ATOM 1524 C C . LYS A 1 197 ? -4.272 -16.744 13.496 1.00 84.81 197 LYS A C 1
ATOM 1526 O O . LYS A 1 197 ? -4.066 -17.762 14.186 1.00 84.81 197 LYS A O 1
#

Mean predicted aligned error: 6.77 Å

Organism: NCBI:txid327968

Sequence (197 aa):
RQGFKDTTIDDPMGSNVGENVVMDYKVHQYRTFKALALAYCFLWSSRYVTAYLGRIQNTVTMGTDKERDAAAEELPELHATLCGLKVWSTLWAHTSIEDCRKACGGQGYLRSSGVCDLTAEFAEPATVEGEQVIMSLQVARFLIKAVGELAAGRPVVGSVEYLKDANLGPVRVESWRGQTDRLVELMKDRASRTAKK

Radius of gyration: 22.85 Å; Cα contacts (8 Å, |Δi|>4): 126; chains: 1; bounding box: 43×44×70 Å

pLDDT: mean 89.44, std 11.3, range [47.72, 97.81]

Solvent-accessible surface area (backbone atoms only — not comparable to full-atom values): 11374 Å² total; per-residue (Å²): 128,75,56,65,73,75,67,65,83,80,49,86,83,61,98,74,77,72,84,78,61,70,73,70,25,52,61,47,38,53,56,54,53,48,41,51,52,49,53,53,51,50,54,54,51,49,54,53,50,51,51,53,51,50,51,49,52,48,32,63,74,72,40,54,73,71,49,32,54,55,46,57,72,45,45,65,56,54,49,32,52,50,33,45,48,51,45,50,49,36,55,52,48,48,53,33,46,49,50,51,22,59,69,50,46,77,57,18,67,35,69,90,57,57,48,41,54,49,46,67,64,50,48,46,75,46,51,52,101,52,48,48,68,62,30,49,49,50,30,49,53,53,47,48,48,45,50,52,35,49,75,70,73,42,87,64,60,79,97,58,43,59,61,75,55,76,79,72,72,94,80,87,77,94,67,72,82,92,38,62,69,61,53,51,51,52,51,42,39,54,51,35,55,61,62,73,105

Secondary structure (DSSP, 8-state):
--SS--STTT-SS-TT-PPPPGGGSHHHHHHHHHHHHHHHHHHHHHHHHHHHHHHHHHHHHHS-HHHHHHHHHHHHHHHHHHHHHHHHHHHHHHHHHHHHHHHTGGGGGSGGGSHHHHHHHHHHHHHTTS-HHHHHHHHHHHHHHHHHHHHTT----GGGGGGGSPPP-----S--TT-HHHHHHHHHHHHHHHHT-

Foldseek 3Di:
DQQDDDPCVPDVDDPDDDDDDLCSGPVLVCLQVVLVVLVVVLVVLVVVLVVVVVVLVCCCVPNDPVSVVVSVVCVLVSLLSVLVSLLVSLVSNLVSLVSVLVSVPPVSCDVVVVSNCVNVVSVCSCPPPDHNVRSVVSNLVSLLVQVVCVVVVHDDDDVLNLLPPDADDDDDDPDPPPVVVVVVNVVSNVVNVVSND

Nearest PDB structures (foldseek):
  1w07-assembly1_B  TM=7.982E-01  e=1.986E-06  Arabidopsis thaliana
  7q86-assembly1_B  TM=8.027E-01  e=1.438E-05  Homo sapiens
  2ddh-assembly1_A  TM=7.821E-01  e=9.773E-06  Rattus norvegicus
  5y9d-assembly1_A  TM=8.608E-01  e=8.182E-05  Yarrowia lipolytica CLIB122
  5ys9-assembly1_A  TM=7.979E-01  e=2.368E-04  Yarrowia lipolytica CLIB122

InterPro domains:
  IPR012258 Acyl-CoA oxidase [PTHR10909] (17-193)
  IPR036250 Acyl-CoA dehydrogenase-like, C-terminal [SSF47203] (16-165)
  IPR055060 Acyl-CoA oxidase, C-alpha1 domain [PF22924] (14-144)